Protein AF-A0A2J4QC61-F1 (afdb_monomer)

Nearest PDB structures (foldseek):
  8rka-assembly1_A  TM=8.994E-01  e=7.575E-29  Pseudomonas phage JBD30
  3ja7-assembly1_A  TM=5.295E-01  e=7.302E-01  Tequatrovirus T4
  6uzc-assembly1_H  TM=4.896E-01  e=4.442E-01  Tequatrovirus T4
  7z44-assembly1_A  TM=4.343E-01  e=3.464E-01  Escherichia phage vB_EcoP_SU10
  8ts6-assembly1_B  TM=4.396E-01  e=5.675E+00  uncultured cyanophage

Mean predicted aligned error: 7.19 Å

Radius of gyration: 28.0 Å; Cα contacts (8 Å, |Δi|>4): 320; chains: 1; bounding box: 72×36×96 Å

Structure (mmCIF, N/CA/C/O backbone):
data_AF-A0A2J4QC61-F1
#
_entry.id   AF-A0A2J4QC61-F1
#
loop_
_atom_site.group_PDB
_atom_site.id
_atom_site.type_symbol
_atom_site.label_atom_id
_atom_site.label_alt_id
_atom_site.label_comp_id
_atom_site.label_asym_id
_atom_site.label_entity_id
_atom_site.label_seq_id
_atom_site.pdbx_PDB_ins_code
_atom_site.Cartn_x
_atom_site.Cartn_y
_atom_site.Cartn_z
_atom_site.occupancy
_atom_site.B_iso_or_equiv
_atom_site.auth_seq_id
_atom_site.auth_comp_id
_atom_site.auth_asym_id
_atom_site.auth_atom_id
_atom_site.pdbx_PDB_model_num
ATOM 1 N N . MET A 1 1 ? -31.878 -1.318 24.448 1.00 55.66 1 MET A N 1
ATOM 2 C CA . MET A 1 1 ? -30.583 -1.846 23.967 1.00 55.66 1 MET A CA 1
ATOM 3 C C . MET A 1 1 ? -29.817 -0.678 23.366 1.00 55.66 1 MET A C 1
ATOM 5 O O . MET A 1 1 ? -30.402 0.025 22.549 1.00 55.66 1 MET A O 1
ATOM 9 N N . GLY A 1 2 ? -28.600 -0.393 23.836 1.00 72.69 2 GLY A N 1
ATOM 10 C CA . GLY A 1 2 ? -27.793 0.709 23.300 1.00 72.69 2 GLY A CA 1
ATOM 11 C C . GLY A 1 2 ? -27.436 0.464 21.833 1.00 72.69 2 GLY A C 1
ATOM 12 O O . GLY A 1 2 ? -27.216 -0.677 21.432 1.00 72.69 2 GLY A O 1
ATOM 13 N N . LYS A 1 3 ? -27.427 1.522 21.021 1.00 84.94 3 LYS A N 1
ATOM 14 C CA . LYS A 1 3 ? -27.010 1.455 19.618 1.00 84.94 3 LYS A CA 1
ATOM 15 C C . LYS A 1 3 ? -25.481 1.463 19.584 1.00 84.94 3 LYS A C 1
ATOM 17 O O . LYS A 1 3 ? -24.887 2.465 19.966 1.00 84.94 3 LYS A O 1
ATOM 22 N N . ILE A 1 4 ? -24.863 0.358 19.163 1.00 85.56 4 ILE A N 1
ATOM 23 C CA . ILE A 1 4 ? -23.411 0.301 18.939 1.00 85.56 4 ILE A CA 1
ATOM 24 C C . ILE A 1 4 ? -23.098 1.197 17.739 1.00 85.56 4 ILE A C 1
ATOM 26 O O . ILE A 1 4 ? -23.753 1.089 16.697 1.00 85.56 4 ILE A O 1
ATOM 30 N N . VAL A 1 5 ? -22.141 2.104 17.912 1.00 89.38 5 VAL A N 1
ATOM 31 C CA . VAL A 1 5 ? -21.700 3.047 16.884 1.00 89.38 5 VAL A CA 1
ATOM 32 C C . VAL A 1 5 ? -20.184 3.048 16.786 1.00 89.38 5 VAL A C 1
ATOM 34 O O . VAL A 1 5 ? -19.503 2.777 17.774 1.00 89.38 5 VAL A O 1
ATOM 37 N N . ASP A 1 6 ? -19.667 3.332 15.596 1.00 85.50 6 ASP A N 1
ATOM 38 C CA . ASP A 1 6 ? -18.235 3.524 15.386 1.00 85.50 6 ASP A CA 1
ATOM 39 C C . ASP A 1 6 ? -17.758 4.894 15.912 1.00 85.50 6 ASP A C 1
ATOM 41 O O . ASP A 1 6 ? -18.534 5.707 16.425 1.00 85.50 6 ASP A O 1
ATOM 45 N N . GLN A 1 7 ? -16.463 5.173 15.746 1.00 80.69 7 GLN A N 1
ATOM 46 C CA . GLN A 1 7 ? -15.830 6.436 16.148 1.00 80.69 7 GLN A CA 1
ATOM 47 C C . GLN A 1 7 ? -16.380 7.689 15.438 1.00 80.69 7 GLN A C 1
ATOM 49 O O . GLN A 1 7 ? -16.096 8.808 15.863 1.00 80.69 7 GLN A O 1
ATOM 54 N N . TRP A 1 8 ? -17.179 7.523 14.380 1.00 84.75 8 TRP A N 1
ATOM 55 C CA . TRP A 1 8 ? -17.848 8.599 13.645 1.00 84.75 8 TRP A CA 1
ATOM 56 C C . TRP A 1 8 ? -19.366 8.629 13.889 1.00 84.75 8 TRP A C 1
ATOM 58 O O . TRP A 1 8 ? -20.083 9.378 13.224 1.00 84.75 8 TRP A O 1
ATOM 68 N N . GLY A 1 9 ? -19.873 7.834 14.837 1.00 87.44 9 GLY A N 1
ATOM 69 C CA . GLY A 1 9 ? -21.291 7.775 15.191 1.00 87.44 9 GLY A CA 1
ATOM 70 C C . GLY A 1 9 ? -22.155 6.951 14.229 1.00 87.44 9 GLY A C 1
ATOM 71 O O . GLY A 1 9 ? -23.387 7.012 14.309 1.00 87.44 9 GLY A O 1
ATOM 72 N N . ARG A 1 10 ? -21.555 6.179 13.316 1.00 88.19 10 ARG A N 1
ATOM 73 C CA . ARG A 1 10 ? -22.293 5.346 12.359 1.00 88.19 10 ARG A CA 1
ATOM 74 C C . ARG A 1 10 ? -22.716 4.040 13.028 1.00 88.19 10 ARG A C 1
ATOM 76 O O . ARG A 1 10 ? -21.911 3.435 13.733 1.00 88.19 10 ARG A O 1
ATOM 83 N N . PRO A 1 11 ? -23.970 3.593 12.845 1.00 89.62 11 PRO A N 1
ATOM 84 C CA . PRO A 1 11 ? -24.445 2.351 13.443 1.00 89.62 11 PRO A CA 1
ATOM 85 C C . PRO A 1 11 ? -23.641 1.135 13.005 1.00 89.62 11 PRO A C 1
ATOM 87 O O . PRO A 1 11 ? -23.317 1.002 11.828 1.00 89.62 11 PRO A O 1
ATOM 90 N N . PHE A 1 12 ? -23.467 0.198 13.934 1.00 87.31 12 PHE A N 1
ATOM 91 C CA . PHE A 1 12 ? -23.107 -1.174 13.607 1.00 87.31 12 PHE A CA 1
ATOM 92 C C . PHE A 1 12 ? -24.154 -1.803 12.677 1.00 87.31 12 PHE A C 1
ATOM 94 O O . PHE A 1 12 ? -25.348 -1.828 13.000 1.00 87.31 12 PHE A O 1
ATOM 101 N N . ASP A 1 13 ? -23.702 -2.335 11.544 1.00 84.88 13 ASP A N 1
ATOM 102 C CA . ASP A 1 13 ? -24.536 -3.065 10.595 1.00 84.88 13 ASP A CA 1
ATOM 103 C C . ASP A 1 13 ? -24.280 -4.570 10.720 1.00 84.88 13 ASP A C 1
ATOM 105 O O . ASP A 1 13 ? -23.196 -5.055 10.418 1.00 84.88 13 ASP A O 1
ATOM 109 N N . LYS A 1 14 ? -25.307 -5.340 11.098 1.00 86.25 14 LYS A N 1
ATOM 110 C CA . LYS A 1 14 ? -25.228 -6.809 11.195 1.00 86.25 14 LYS A CA 1
ATOM 111 C C . LYS A 1 14 ? -24.908 -7.494 9.860 1.00 86.25 14 LYS A C 1
ATOM 113 O O . LYS A 1 14 ? -24.658 -8.694 9.845 1.00 86.25 14 LYS A O 1
ATOM 118 N N . ALA A 1 15 ? -24.978 -6.797 8.728 1.00 86.44 15 ALA A N 1
ATOM 119 C CA . ALA A 1 15 ? -24.567 -7.352 7.448 1.00 86.44 15 ALA A CA 1
ATOM 120 C C . ALA A 1 15 ? -23.068 -7.699 7.412 1.00 86.44 15 ALA A C 1
ATOM 122 O O . ALA A 1 15 ? -22.722 -8.678 6.748 1.00 86.44 15 ALA A O 1
ATOM 123 N N . VAL A 1 16 ? -22.218 -6.962 8.147 1.00 87.69 16 VAL A N 1
ATOM 124 C CA . VAL A 1 16 ? -20.757 -7.178 8.158 1.00 87.69 16 VAL A CA 1
ATOM 125 C C . VAL A 1 16 ? -20.365 -8.516 8.777 1.00 87.69 16 VAL A C 1
ATOM 127 O O . VAL A 1 16 ? -19.362 -9.096 8.386 1.00 87.69 16 VAL A O 1
ATOM 130 N N . THR A 1 17 ? -21.194 -9.061 9.673 1.00 87.75 17 THR A N 1
ATOM 131 C CA . THR A 1 17 ? -20.928 -10.354 10.319 1.00 87.75 17 THR A CA 1
ATOM 132 C C . THR A 1 17 ? -21.319 -11.555 9.464 1.00 87.75 17 THR A C 1
ATOM 134 O O . THR A 1 17 ? -21.068 -12.691 9.844 1.00 87.75 17 THR A O 1
ATOM 137 N N . LYS A 1 18 ? -21.996 -11.337 8.329 1.00 88.25 18 LYS A N 1
ATOM 138 C CA . LYS A 1 18 ? -22.441 -12.424 7.442 1.00 88.25 18 LYS A CA 1
ATOM 139 C C . LYS A 1 18 ? -21.510 -12.647 6.263 1.00 88.25 18 LYS A C 1
ATOM 141 O O . LYS A 1 18 ? -21.397 -13.768 5.783 1.00 88.25 18 LYS A O 1
ATOM 146 N N . SER A 1 19 ? -20.970 -11.568 5.710 1.00 88.25 19 SER A N 1
ATOM 147 C CA . SER A 1 19 ? -20.150 -11.616 4.503 1.00 88.25 19 SER A CA 1
ATOM 148 C C . SER A 1 19 ? -19.361 -10.317 4.352 1.00 88.25 19 SER A C 1
ATOM 150 O O . SER A 1 19 ? -19.970 -9.258 4.556 1.00 88.25 19 SER A O 1
ATOM 152 N N . PRO A 1 20 ? -18.113 -10.371 3.859 1.00 89.94 20 PRO A N 1
ATOM 153 C CA . PRO A 1 20 ? -17.376 -9.182 3.440 1.00 89.94 20 PRO A CA 1
ATOM 154 C C . PRO A 1 20 ? -18.174 -8.326 2.438 1.00 89.94 20 PRO A C 1
ATOM 156 O O . PRO A 1 20 ? -18.950 -8.848 1.627 1.00 89.94 20 PRO A O 1
ATOM 159 N N . GLN A 1 21 ? -17.991 -7.006 2.473 1.00 92.38 21 GLN A N 1
ATOM 160 C CA . GLN A 1 21 ? -18.639 -6.061 1.559 1.00 92.38 21 GLN A CA 1
ATOM 161 C C . GLN A 1 21 ? -18.232 -6.328 0.102 1.00 92.38 21 GLN A C 1
ATOM 163 O O . GLN A 1 21 ? -19.086 -6.325 -0.792 1.00 92.38 21 GLN A O 1
ATOM 168 N N . THR A 1 22 ? -16.947 -6.595 -0.142 1.00 89.62 22 THR A N 1
ATOM 169 C CA . THR A 1 22 ? -16.394 -6.828 -1.487 1.00 89.62 22 THR A CA 1
ATOM 170 C C . THR A 1 22 ? -16.928 -8.101 -2.141 1.00 89.62 22 THR A C 1
ATOM 172 O O . THR A 1 22 ? -17.018 -8.167 -3.367 1.00 89.62 22 THR A O 1
ATOM 175 N N . ALA A 1 23 ? -17.401 -9.078 -1.358 1.00 85.94 23 ALA A N 1
ATOM 176 C CA . ALA A 1 23 ? -18.017 -10.299 -1.883 1.00 85.94 23 ALA A CA 1
ATOM 177 C C . ALA A 1 23 ? -19.253 -10.011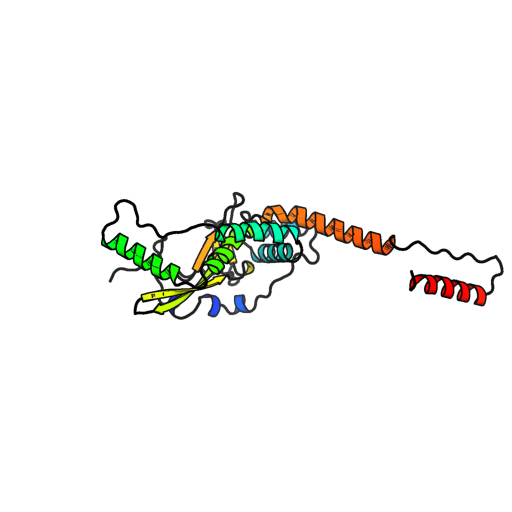 -2.759 1.00 85.94 23 ALA A C 1
ATOM 179 O O . ALA A 1 23 ? -19.599 -10.800 -3.635 1.00 85.94 23 ALA A O 1
ATOM 180 N N . ARG A 1 24 ? -19.912 -8.862 -2.554 1.00 81.88 24 ARG A N 1
ATOM 181 C CA . ARG A 1 24 ? -21.097 -8.433 -3.317 1.00 81.88 24 ARG A CA 1
ATOM 182 C C . ARG A 1 24 ? -20.755 -7.519 -4.499 1.00 81.88 24 ARG A C 1
ATOM 184 O O . ARG A 1 24 ? -21.645 -7.169 -5.269 1.00 81.88 24 ARG A O 1
ATOM 191 N N . MET A 1 25 ? -19.488 -7.133 -4.656 1.00 83.69 25 MET A N 1
ATOM 192 C CA . MET A 1 25 ? -19.026 -6.194 -5.680 1.00 83.69 25 MET A CA 1
ATOM 193 C C . MET A 1 25 ? -18.321 -6.930 -6.821 1.00 83.69 25 MET A C 1
ATOM 195 O O . MET A 1 25 ? -17.095 -6.986 -6.892 1.00 83.69 25 MET A O 1
ATOM 199 N N . ILE A 1 26 ? -19.116 -7.472 -7.750 1.00 74.06 26 ILE A N 1
ATOM 200 C CA . ILE A 1 26 ? -18.622 -8.249 -8.903 1.00 74.06 26 ILE A CA 1
ATOM 201 C C . ILE A 1 26 ? -17.560 -7.472 -9.699 1.00 74.06 26 ILE A C 1
ATOM 203 O O . ILE A 1 26 ? -16.549 -8.049 -10.088 1.00 74.06 26 ILE A O 1
ATOM 207 N N . GLN A 1 27 ? -17.755 -6.164 -9.890 1.00 76.69 27 GLN A N 1
ATOM 208 C CA . GLN A 1 27 ? -16.857 -5.324 -10.684 1.00 76.69 27 GLN A CA 1
ATOM 209 C C . GLN A 1 27 ? -15.427 -5.274 -10.121 1.00 76.69 27 GLN A C 1
ATOM 211 O O . GLN A 1 27 ? -14.465 -5.411 -10.880 1.00 76.69 27 GLN A O 1
ATOM 216 N N . LEU A 1 28 ? -15.274 -5.157 -8.797 1.00 80.06 28 LEU A N 1
ATOM 217 C CA . LEU A 1 28 ? -13.962 -5.146 -8.138 1.00 80.06 28 LEU A CA 1
ATOM 218 C C . LEU A 1 28 ? -13.242 -6.488 -8.306 1.00 80.06 28 LEU A C 1
ATOM 220 O O . LEU A 1 28 ? -12.061 -6.523 -8.655 1.00 80.06 28 LEU A O 1
ATOM 224 N N . ASN A 1 29 ? -13.985 -7.586 -8.157 1.00 70.44 29 ASN A N 1
ATOM 225 C CA . ASN A 1 29 ? -13.452 -8.944 -8.275 1.00 70.44 29 ASN A CA 1
ATOM 226 C C . ASN A 1 29 ? -13.042 -9.304 -9.713 1.00 70.44 29 ASN A C 1
ATOM 228 O O . ASN A 1 29 ? -12.193 -10.168 -9.905 1.00 70.44 29 ASN A O 1
ATOM 232 N N . SER A 1 30 ? -13.594 -8.623 -10.722 1.00 74.38 30 SER A N 1
ATOM 233 C CA . SER A 1 30 ? -13.186 -8.763 -12.128 1.00 74.38 30 SER A CA 1
ATOM 234 C C . SER A 1 30 ? -12.050 -7.824 -12.560 1.00 74.38 30 SER A C 1
ATOM 236 O O . SER A 1 30 ? -11.680 -7.823 -13.733 1.00 74.38 30 SER A O 1
ATOM 238 N N . THR A 1 31 ? -11.508 -7.004 -11.652 1.00 77.06 31 THR A N 1
ATOM 239 C CA . THR A 1 31 ? -10.478 -6.010 -11.991 1.00 77.06 31 THR A CA 1
ATOM 240 C C . THR A 1 31 ? -9.070 -6.563 -11.753 1.00 77.06 31 THR A C 1
ATOM 242 O O . THR A 1 31 ? -8.616 -6.720 -10.610 1.00 77.06 31 THR A O 1
ATOM 245 N N . TYR A 1 32 ? -8.354 -6.822 -12.845 1.00 84.81 32 TYR A N 1
ATOM 246 C CA . TYR A 1 32 ? -6.947 -7.225 -12.820 1.00 84.81 32 TYR A CA 1
ATOM 247 C C . TYR A 1 32 ? -6.027 -6.015 -12.591 1.00 84.81 32 TYR A C 1
ATOM 249 O O . TYR A 1 32 ? -6.429 -4.897 -12.914 1.00 84.81 32 TYR A O 1
ATOM 257 N N . PRO A 1 33 ? -4.831 -6.210 -12.004 1.00 86.12 33 PRO A N 1
ATOM 258 C CA . PRO A 1 33 ? -3.821 -5.160 -11.963 1.00 86.12 33 PRO A CA 1
ATOM 259 C C . PRO A 1 33 ? -3.443 -4.748 -13.386 1.00 86.12 33 PRO A C 1
ATOM 261 O O . PRO A 1 33 ? -3.167 -5.609 -14.228 1.00 86.12 33 PRO A O 1
ATOM 264 N N . ASP A 1 34 ? -3.405 -3.447 -13.643 1.00 90.12 34 ASP A N 1
ATOM 265 C CA . ASP A 1 34 ? -2.691 -2.929 -14.800 1.00 90.12 34 ASP A CA 1
ATOM 266 C C . ASP A 1 34 ? -1.186 -2.877 -14.498 1.00 90.12 34 ASP A C 1
ATOM 268 O O . ASP A 1 34 ? -0.746 -3.014 -13.360 1.00 90.12 34 ASP A O 1
ATOM 272 N N . HIS A 1 35 ? -0.371 -2.633 -15.527 1.00 92.62 35 HIS A N 1
ATOM 273 C CA . HIS A 1 35 ? 1.074 -2.429 -15.362 1.00 92.62 35 HIS A CA 1
ATOM 274 C C . HIS A 1 35 ? 1.523 -1.104 -15.989 1.00 92.62 35 HIS A C 1
ATOM 276 O O . HIS A 1 35 ? 2.150 -1.106 -17.060 1.00 92.62 35 HIS A O 1
ATOM 282 N N . PRO A 1 36 ? 1.191 0.055 -15.381 1.00 91.81 36 PRO A N 1
ATOM 283 C CA . PRO A 1 36 ? 1.484 1.372 -15.944 1.00 91.81 36 PRO A CA 1
ATOM 284 C C . PRO A 1 36 ? 2.976 1.630 -16.169 1.00 91.81 36 PRO A C 1
ATOM 286 O O . PRO A 1 36 ? 3.326 2.470 -17.003 1.00 91.81 36 PRO A O 1
ATOM 289 N N . SER A 1 37 ? 3.857 0.905 -15.468 1.00 89.94 37 SER A N 1
ATOM 290 C CA . SER A 1 37 ? 5.304 0.958 -15.699 1.00 89.94 37 SER A CA 1
ATOM 291 C C . SER A 1 37 ? 5.699 0.503 -17.114 1.00 89.94 37 SER A C 1
ATOM 293 O O . SER A 1 37 ? 6.708 0.970 -17.651 1.00 89.94 37 SER A O 1
ATOM 295 N N . ARG A 1 38 ? 4.908 -0.369 -17.766 1.00 85.81 38 ARG A N 1
ATOM 296 C CA . ARG A 1 38 ? 5.128 -0.783 -19.162 1.00 85.81 38 ARG A CA 1
ATOM 297 C C . ARG A 1 38 ? 4.813 0.393 -20.090 1.00 85.81 38 ARG A C 1
ATOM 299 O O . ARG A 1 38 ? 3.669 0.827 -20.224 1.00 85.81 38 ARG A O 1
ATOM 306 N N . GLY A 1 39 ? 5.850 0.930 -20.732 1.00 80.31 39 GLY A N 1
ATOM 307 C CA . GLY A 1 39 ? 5.726 2.127 -21.569 1.00 80.31 39 GLY A CA 1
ATOM 308 C C . GLY A 1 39 ? 5.536 3.417 -20.764 1.00 80.31 39 GLY A C 1
ATOM 309 O O . GLY A 1 39 ? 4.948 4.380 -21.265 1.00 80.31 39 GLY A O 1
ATOM 310 N N . LEU A 1 40 ? 5.995 3.452 -19.509 1.00 85.81 40 LEU A N 1
ATOM 311 C CA . LEU A 1 40 ? 6.020 4.679 -18.723 1.00 85.81 40 LEU A CA 1
ATOM 312 C C . LEU A 1 40 ? 7.007 5.673 -19.343 1.00 85.81 40 LEU A C 1
ATOM 314 O O . LEU A 1 40 ? 8.158 5.350 -19.626 1.00 85.81 40 LEU A O 1
ATOM 318 N N . THR A 1 41 ? 6.546 6.901 -19.559 1.00 84.00 41 THR A N 1
ATOM 319 C CA . THR A 1 41 ? 7.356 8.001 -20.093 1.00 84.00 41 THR A CA 1
ATOM 320 C C . THR A 1 41 ? 7.314 9.187 -19.138 1.00 84.00 41 THR A C 1
ATOM 322 O O . THR A 1 41 ? 6.363 9.329 -18.364 1.00 84.00 41 THR A O 1
ATOM 325 N N . ILE A 1 42 ? 8.286 10.100 -19.258 1.00 83.88 42 ILE A N 1
ATOM 326 C CA . ILE A 1 42 ? 8.296 11.381 -18.520 1.00 83.88 42 ILE A CA 1
ATOM 327 C C . ILE A 1 42 ? 6.991 12.163 -18.742 1.00 83.88 42 ILE A C 1
ATOM 329 O O . ILE A 1 42 ? 6.561 12.908 -17.871 1.00 83.88 42 ILE A O 1
ATOM 333 N N . ARG A 1 43 ? 6.325 11.975 -19.890 1.00 86.81 43 ARG A N 1
ATOM 334 C CA . ARG A 1 43 ? 5.056 12.642 -20.214 1.00 86.81 43 ARG A CA 1
ATOM 335 C C . ARG A 1 43 ? 3.828 11.931 -19.640 1.00 86.81 43 ARG A C 1
ATOM 337 O O . ARG A 1 43 ? 2.838 12.594 -19.356 1.00 86.81 43 ARG A O 1
ATOM 344 N N . ARG A 1 44 ? 3.872 10.604 -19.471 1.00 91.06 44 ARG A N 1
ATOM 345 C CA . ARG A 1 44 ? 2.747 9.811 -18.943 1.00 91.06 44 ARG A CA 1
ATOM 346 C C . ARG A 1 44 ? 2.663 9.868 -17.419 1.00 91.06 44 ARG A C 1
ATOM 348 O O . ARG A 1 44 ? 1.559 9.915 -16.886 1.00 91.06 44 ARG A O 1
ATOM 355 N N . LEU A 1 45 ? 3.805 9.905 -16.730 1.00 94.50 45 LEU A N 1
ATOM 356 C CA . LEU A 1 45 ? 3.850 9.924 -15.267 1.00 94.50 45 LEU A CA 1
ATOM 357 C C . LEU A 1 45 ? 3.065 11.105 -14.647 1.00 94.50 45 LEU A C 1
ATOM 359 O O . LEU A 1 45 ? 2.201 10.837 -13.814 1.00 94.50 45 LEU A O 1
ATOM 363 N N . PRO A 1 46 ? 3.259 12.377 -15.061 1.00 95.19 46 PRO A N 1
ATOM 364 C CA . PRO A 1 46 ? 2.501 13.502 -14.514 1.00 95.19 46 PRO A CA 1
ATOM 365 C C . PRO A 1 46 ? 0.986 13.323 -14.605 1.00 95.19 46 PRO A C 1
ATOM 367 O O . PRO A 1 46 ? 0.281 13.724 -13.689 1.00 95.19 46 PRO A O 1
ATOM 370 N N . ARG A 1 47 ? 0.488 12.681 -15.670 1.00 94.81 47 ARG A N 1
ATOM 371 C CA . ARG A 1 47 ? -0.943 12.415 -15.836 1.00 94.81 47 ARG A CA 1
ATOM 372 C C . ARG A 1 47 ? -1.470 11.451 -14.773 1.00 94.81 47 ARG A C 1
ATOM 374 O O . ARG A 1 47 ? -2.460 11.774 -14.133 1.00 94.81 47 ARG A O 1
ATOM 381 N N . ILE A 1 48 ? -0.789 10.323 -14.548 1.00 96.75 48 ILE A N 1
ATOM 382 C CA . ILE A 1 48 ? -1.155 9.358 -13.491 1.00 96.75 48 ILE A CA 1
ATOM 383 C C . ILE A 1 48 ? -1.162 10.060 -12.127 1.00 96.75 48 ILE A C 1
ATOM 385 O O . ILE A 1 48 ? -2.095 9.930 -11.338 1.00 96.75 48 ILE A O 1
ATOM 389 N N . LEU A 1 49 ? -0.126 10.861 -11.872 1.00 96.25 49 LEU A N 1
ATOM 390 C CA . LEU A 1 49 ? 0.014 11.597 -10.625 1.00 96.25 49 LEU A CA 1
ATOM 391 C C . LEU A 1 49 ? -1.069 12.674 -10.444 1.00 96.25 49 LEU A C 1
ATOM 393 O O . LEU A 1 49 ? -1.500 12.892 -9.313 1.00 96.25 49 LEU A O 1
ATOM 397 N N . GLN A 1 50 ? -1.504 13.333 -11.518 1.00 95.62 50 GLN A N 1
ATOM 398 C CA . GLN A 1 50 ? -2.565 14.342 -11.506 1.00 95.62 50 GLN A CA 1
ATOM 399 C C . GLN A 1 50 ? -3.960 13.715 -11.358 1.00 95.62 50 GLN A C 1
ATOM 401 O O . GLN A 1 50 ? -4.814 14.275 -10.675 1.00 95.62 50 GLN A O 1
ATOM 406 N N . GLU A 1 51 ? -4.203 12.550 -11.960 1.00 95.50 51 GLU A N 1
ATOM 407 C CA . GLU A 1 51 ? -5.446 11.787 -11.772 1.00 95.50 51 GLU A CA 1
ATOM 408 C C . GLU A 1 51 ? -5.601 11.367 -10.298 1.00 95.50 51 GLU A C 1
ATOM 410 O O . GLU A 1 51 ? -6.663 11.563 -9.704 1.00 95.50 51 GLU A O 1
ATOM 415 N N . ALA A 1 52 ? -4.513 10.929 -9.656 1.00 96.50 52 ALA A N 1
ATOM 416 C CA . ALA A 1 52 ? -4.508 10.617 -8.227 1.00 96.50 52 ALA A CA 1
ATOM 417 C C . ALA A 1 52 ? -4.733 11.844 -7.324 1.00 96.50 52 ALA A C 1
ATOM 419 O O . ALA A 1 52 ? -5.355 11.725 -6.270 1.00 96.50 52 ALA A O 1
ATOM 420 N N . GLU A 1 53 ? -4.287 13.036 -7.733 1.00 94.62 53 GLU A N 1
ATOM 421 C CA . GLU A 1 53 ? -4.589 14.295 -7.027 1.00 94.62 53 GLU A CA 1
ATOM 422 C C . GLU A 1 53 ? -6.070 14.664 -7.074 1.00 94.62 53 GLU A C 1
ATOM 424 O O . GLU A 1 53 ? -6.548 15.380 -6.198 1.00 94.62 53 GLU A O 1
ATOM 429 N N . GLN A 1 54 ? -6.797 14.166 -8.073 1.00 93.88 54 GLN A N 1
ATOM 430 C CA . GLN A 1 54 ? -8.248 14.309 -8.180 1.00 93.88 54 GLN A CA 1
ATOM 431 C C . GLN A 1 54 ? -8.997 13.180 -7.461 1.00 93.88 54 GLN A C 1
ATOM 433 O O . GLN A 1 54 ? -10.225 13.196 -7.427 1.00 93.88 54 GLN A O 1
ATOM 438 N N . GLY A 1 55 ? -8.271 12.224 -6.870 1.00 94.12 55 GLY A N 1
ATOM 439 C CA . GLY A 1 55 ? -8.842 11.114 -6.119 1.00 94.12 55 GLY A CA 1
ATOM 440 C C . GLY A 1 55 ? -8.965 9.794 -6.883 1.00 94.12 55 GLY A C 1
ATOM 441 O O . GLY A 1 55 ? -9.361 8.796 -6.284 1.00 94.12 55 GLY A O 1
ATOM 442 N N . TYR A 1 56 ? -8.577 9.743 -8.162 1.00 95.62 56 TYR A N 1
ATOM 443 C CA . TYR A 1 56 ? -8.558 8.508 -8.952 1.00 95.62 56 TYR A CA 1
ATOM 444 C C . TYR A 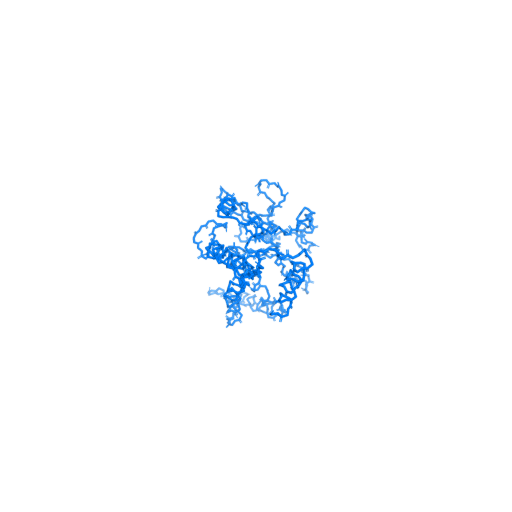1 56 ? -7.248 7.748 -8.723 1.00 95.62 56 TYR A C 1
ATOM 446 O O . TYR A 1 56 ? -6.227 8.025 -9.351 1.00 95.62 56 TYR A O 1
ATOM 454 N N . LEU A 1 57 ? -7.261 6.801 -7.783 1.00 96.62 57 LEU A N 1
ATOM 455 C CA . LEU A 1 57 ? -6.029 6.200 -7.263 1.00 96.62 57 LEU A CA 1
ATOM 456 C C . LEU A 1 57 ? -5.553 4.965 -8.038 1.00 96.62 57 LEU A C 1
ATOM 458 O O . LEU A 1 57 ? -4.379 4.625 -7.934 1.00 96.62 57 LEU A O 1
ATOM 462 N N . SER A 1 58 ? -6.412 4.310 -8.827 1.00 96.00 58 SER A N 1
ATOM 463 C CA . SER A 1 58 ? -6.139 2.976 -9.384 1.00 96.00 58 SER A CA 1
ATOM 464 C C . SER A 1 58 ? -4.845 2.886 -10.201 1.00 96.00 58 SER A C 1
ATOM 466 O O . SER A 1 58 ? -3.980 2.076 -9.882 1.00 96.00 58 SER A O 1
ATOM 468 N N . ALA A 1 59 ? -4.648 3.771 -11.184 1.00 95.94 59 ALA A N 1
ATOM 469 C CA . ALA A 1 59 ? -3.435 3.762 -12.008 1.00 95.94 59 ALA A CA 1
ATOM 470 C C . ALA A 1 59 ? -2.168 4.121 -11.213 1.00 95.94 59 ALA A C 1
ATOM 472 O O . ALA A 1 59 ? -1.072 3.676 -11.551 1.00 95.94 59 ALA A O 1
ATOM 473 N N . GLN A 1 60 ? -2.295 4.942 -10.167 1.00 97.31 60 GLN A N 1
ATOM 474 C CA . GLN A 1 60 ? -1.170 5.253 -9.291 1.00 97.31 60 GLN A CA 1
ATOM 475 C C . GLN A 1 60 ? -0.820 4.058 -8.403 1.00 97.31 60 GLN A C 1
ATOM 477 O O . GLN A 1 60 ? 0.359 3.755 -8.255 1.00 97.31 60 GLN A O 1
ATOM 482 N N . ALA A 1 61 ? -1.823 3.387 -7.836 1.00 97.69 61 ALA A N 1
ATOM 483 C CA . ALA A 1 61 ? -1.634 2.194 -7.022 1.00 97.69 61 ALA A CA 1
ATOM 484 C C . ALA A 1 61 ? -0.918 1.093 -7.816 1.00 97.69 61 ALA A C 1
ATOM 486 O O . ALA A 1 61 ? 0.118 0.605 -7.379 1.00 97.69 61 ALA A O 1
ATOM 487 N N . ASP A 1 62 ? -1.383 0.794 -9.029 1.00 97.56 62 ASP A N 1
ATOM 488 C CA . ASP A 1 62 ? -0.747 -0.222 -9.875 1.00 97.56 62 ASP A CA 1
ATOM 489 C C . ASP A 1 62 ? 0.683 0.174 -10.283 1.00 97.56 62 ASP A C 1
ATOM 491 O O . ASP A 1 62 ? 1.587 -0.659 -10.315 1.00 97.56 62 ASP A O 1
ATOM 495 N N . LEU A 1 63 ? 0.936 1.466 -10.535 1.00 97.56 63 LEU A N 1
ATOM 496 C CA . LEU A 1 63 ? 2.295 1.958 -10.776 1.00 97.56 63 LEU A CA 1
ATOM 497 C C . LEU A 1 63 ? 3.200 1.777 -9.548 1.00 97.56 63 LEU A C 1
ATOM 499 O O . LEU A 1 63 ? 4.381 1.470 -9.692 1.00 97.56 63 LEU A O 1
ATOM 503 N N . PHE A 1 64 ? 2.677 2.006 -8.349 1.00 97.88 64 PHE A N 1
ATOM 504 C CA . PHE A 1 64 ? 3.428 1.836 -7.113 1.00 97.88 64 PHE A CA 1
ATOM 505 C C . PHE A 1 64 ? 3.743 0.363 -6.838 1.00 97.88 64 PHE A C 1
ATOM 507 O O . PHE A 1 64 ? 4.869 0.058 -6.448 1.00 97.88 64 PHE A O 1
ATOM 514 N N . ASP A 1 65 ? 2.812 -0.548 -7.118 1.00 97.31 65 ASP A N 1
ATOM 515 C CA . ASP A 1 65 ? 3.059 -1.989 -7.014 1.00 97.31 65 ASP A CA 1
ATOM 516 C C . ASP A 1 65 ? 4.125 -2.438 -8.036 1.00 97.31 65 ASP A C 1
ATOM 518 O O . ASP A 1 65 ? 5.110 -3.081 -7.664 1.00 97.31 65 ASP A O 1
ATOM 522 N N . ASP A 1 66 ? 4.032 -1.971 -9.289 1.00 96.81 66 ASP A N 1
ATOM 523 C CA . ASP A 1 66 ? 5.060 -2.179 -10.322 1.00 96.81 66 ASP A CA 1
ATOM 524 C C . ASP A 1 66 ? 6.458 -1.686 -9.885 1.00 96.81 66 ASP A C 1
ATOM 526 O O . ASP A 1 66 ? 7.485 -2.257 -10.270 1.00 96.81 66 ASP A O 1
ATOM 530 N N . MET A 1 67 ? 6.525 -0.581 -9.132 1.00 97.12 67 MET A N 1
ATOM 531 C CA . MET A 1 67 ? 7.788 -0.030 -8.634 1.00 97.12 67 MET A CA 1
ATOM 532 C C . MET A 1 67 ? 8.441 -0.951 -7.609 1.00 97.12 67 MET A C 1
ATOM 534 O O . MET A 1 67 ? 9.651 -1.168 -7.676 1.00 97.12 67 MET A O 1
ATOM 538 N N . VAL A 1 68 ? 7.652 -1.484 -6.676 1.00 96.69 68 VAL A N 1
ATOM 539 C CA . VAL A 1 68 ? 8.134 -2.403 -5.639 1.00 96.69 68 VAL A CA 1
ATOM 540 C C . VAL A 1 68 ? 8.604 -3.714 -6.259 1.00 96.69 68 VAL A C 1
ATOM 542 O O . VAL A 1 68 ? 9.653 -4.222 -5.873 1.00 96.69 68 VAL A O 1
ATOM 545 N N . GLU A 1 69 ? 7.878 -4.227 -7.253 1.00 95.06 69 GLU A N 1
ATOM 546 C CA . GLU A 1 69 ? 8.236 -5.466 -7.947 1.00 95.06 69 GLU A CA 1
ATOM 547 C C . GLU A 1 69 ? 9.547 -5.332 -8.742 1.00 95.06 69 GLU A C 1
ATOM 549 O O . GLU A 1 69 ? 10.348 -6.264 -8.800 1.00 95.06 69 GLU A O 1
ATOM 554 N N . LYS A 1 70 ? 9.792 -4.166 -9.353 1.00 93.94 70 LYS A N 1
ATOM 555 C CA . LYS A 1 70 ? 10.906 -3.974 -10.300 1.00 93.94 70 LYS A CA 1
ATOM 556 C C . LYS A 1 70 ? 12.142 -3.309 -9.710 1.00 93.94 70 LYS A C 1
ATOM 558 O O . LYS A 1 70 ? 13.207 -3.378 -10.322 1.00 93.94 70 LYS A O 1
ATOM 563 N N . ASP A 1 71 ? 12.035 -2.652 -8.557 1.00 95.88 71 ASP A N 1
ATOM 564 C CA . ASP A 1 71 ? 13.169 -1.995 -7.911 1.00 95.88 71 ASP A CA 1
ATOM 565 C C . ASP A 1 71 ? 13.506 -2.630 -6.561 1.00 95.88 71 ASP A C 1
ATOM 567 O O . ASP A 1 71 ? 12.935 -2.301 -5.520 1.00 95.88 71 ASP A O 1
ATOM 571 N N . GLY A 1 72 ? 14.532 -3.487 -6.572 1.00 96.19 72 GLY A N 1
ATOM 572 C CA . GLY A 1 72 ? 15.023 -4.160 -5.370 1.00 96.19 72 GLY A CA 1
ATOM 573 C C . GLY A 1 72 ? 15.482 -3.216 -4.251 1.00 96.19 72 GLY A C 1
ATOM 574 O O . GLY A 1 72 ? 15.454 -3.604 -3.084 1.00 96.19 72 GLY A O 1
ATOM 575 N N . HIS A 1 73 ? 15.867 -1.969 -4.560 1.00 96.69 73 HIS A N 1
ATOM 576 C CA . HIS A 1 73 ? 16.209 -0.995 -3.523 1.00 96.69 73 HIS A CA 1
ATOM 577 C C . HIS A 1 73 ? 14.953 -0.462 -2.827 1.00 96.69 73 HIS A C 1
ATOM 579 O O . HIS A 1 73 ? 14.915 -0.424 -1.598 1.00 96.69 73 HIS A O 1
ATOM 585 N N . ILE A 1 74 ? 13.907 -0.127 -3.594 1.00 97.69 74 ILE A N 1
ATOM 586 C CA . ILE A 1 74 ? 12.605 0.262 -3.031 1.00 97.69 74 ILE A CA 1
ATOM 587 C C . ILE A 1 74 ? 12.057 -0.878 -2.168 1.00 97.69 74 ILE A C 1
ATOM 589 O O . ILE A 1 74 ? 11.705 -0.642 -1.013 1.00 97.69 74 ILE A O 1
ATOM 593 N N . PHE A 1 75 ? 12.056 -2.111 -2.686 1.00 97.62 75 PHE A N 1
ATOM 594 C CA . PHE A 1 75 ? 11.609 -3.287 -1.938 1.00 97.62 75 PHE A CA 1
ATOM 595 C C . PHE A 1 75 ? 12.362 -3.449 -0.609 1.00 97.62 75 PHE A C 1
ATOM 597 O O . PHE A 1 75 ? 11.737 -3.532 0.448 1.00 97.62 75 PHE A O 1
ATOM 604 N N . SER A 1 76 ? 13.700 -3.426 -0.641 1.00 97.88 76 SER A N 1
ATOM 605 C CA . SER A 1 76 ? 14.542 -3.577 0.553 1.00 97.88 76 SER A CA 1
ATOM 606 C C . SER A 1 76 ? 14.247 -2.516 1.617 1.00 97.88 76 SER A C 1
ATOM 608 O O . SER A 1 76 ? 14.071 -2.844 2.790 1.00 97.88 76 SER A O 1
ATOM 610 N N . GLU A 1 77 ? 14.192 -1.236 1.239 1.00 97.50 77 GLU A N 1
ATOM 611 C CA . GLU A 1 77 ? 13.987 -0.154 2.210 1.00 97.50 77 GLU A CA 1
ATOM 612 C C . GLU A 1 77 ? 12.568 -0.141 2.788 1.00 97.50 77 GLU A C 1
ATOM 614 O O . GLU A 1 77 ? 12.387 0.139 3.976 1.00 97.50 77 GLU A O 1
ATOM 619 N N . MET A 1 78 ? 11.559 -0.494 1.990 1.00 97.06 78 MET A N 1
ATOM 620 C CA . MET A 1 78 ? 10.188 -0.633 2.481 1.00 97.06 78 MET A CA 1
ATOM 621 C C . MET A 1 78 ? 10.036 -1.844 3.402 1.00 97.06 78 MET A C 1
ATOM 623 O O . MET A 1 78 ? 9.441 -1.714 4.470 1.00 97.06 78 MET A O 1
ATOM 627 N N . ALA A 1 79 ? 10.638 -2.986 3.059 1.00 96.81 79 ALA A N 1
ATOM 628 C CA . ALA A 1 79 ? 10.631 -4.176 3.906 1.00 96.81 79 ALA A CA 1
ATOM 629 C C . ALA A 1 79 ? 11.267 -3.901 5.279 1.00 96.81 79 ALA A C 1
ATOM 631 O O . ALA A 1 79 ? 10.674 -4.231 6.302 1.00 96.81 79 ALA A O 1
ATOM 632 N N . LYS A 1 80 ? 12.418 -3.211 5.329 1.00 97.31 80 LYS A N 1
ATOM 633 C CA . LYS A 1 80 ? 13.052 -2.801 6.598 1.00 97.31 80 LYS A CA 1
ATOM 634 C C . LYS A 1 80 ? 12.118 -1.954 7.463 1.00 97.31 80 LYS A C 1
ATOM 636 O O . LYS A 1 80 ? 12.011 -2.197 8.660 1.00 97.31 80 LYS A O 1
ATOM 641 N N . ARG A 1 81 ? 11.437 -0.971 6.862 1.00 96.06 81 ARG A N 1
ATOM 642 C CA . ARG A 1 81 ? 10.492 -0.090 7.571 1.00 96.06 81 ARG A CA 1
ATOM 643 C C . ARG A 1 81 ? 9.315 -0.864 8.151 1.00 96.06 81 ARG A C 1
ATOM 645 O O . ARG A 1 81 ? 8.962 -0.630 9.300 1.00 96.06 81 ARG A O 1
ATOM 652 N N . LYS A 1 82 ? 8.728 -1.770 7.366 1.00 96.00 82 LYS A N 1
ATOM 653 C CA . LYS A 1 82 ? 7.603 -2.603 7.805 1.00 96.00 82 LYS A CA 1
ATOM 654 C C . LYS A 1 82 ? 8.026 -3.551 8.928 1.00 96.00 82 LYS A C 1
ATOM 656 O O . LYS A 1 82 ? 7.400 -3.563 9.980 1.00 96.00 82 LYS A O 1
ATOM 661 N N . ASN A 1 83 ? 9.135 -4.265 8.743 1.00 96.44 83 ASN A N 1
ATOM 662 C CA . ASN A 1 83 ? 9.613 -5.263 9.702 1.00 96.44 83 ASN A CA 1
ATOM 663 C C . ASN A 1 83 ? 10.077 -4.646 11.026 1.00 96.44 83 ASN A C 1
ATOM 665 O O . ASN A 1 83 ? 10.002 -5.303 12.057 1.00 96.44 83 ASN A O 1
ATOM 669 N N . ALA A 1 84 ? 10.513 -3.382 11.030 1.00 96.94 84 ALA A N 1
ATOM 670 C CA . ALA A 1 84 ? 10.848 -2.681 12.268 1.00 96.94 84 ALA A CA 1
ATOM 671 C C . ALA A 1 84 ? 9.654 -2.566 13.235 1.00 96.94 84 ALA A C 1
ATOM 673 O O . ALA A 1 84 ? 9.870 -2.458 14.438 1.00 96.94 84 ALA A O 1
ATOM 674 N N . LEU A 1 85 ? 8.414 -2.611 12.730 1.00 95.12 85 LEU A N 1
ATOM 675 C CA . LEU A 1 85 ? 7.207 -2.564 13.559 1.00 95.12 85 LEU A CA 1
ATOM 676 C C . LEU A 1 85 ? 7.008 -3.840 14.381 1.00 95.12 85 LEU A C 1
ATOM 678 O O . LEU A 1 85 ? 6.453 -3.763 15.468 1.00 95.12 85 LEU A O 1
ATOM 682 N N . LEU A 1 86 ? 7.491 -4.986 13.891 1.00 94.31 86 LEU A N 1
ATOM 683 C CA . LEU A 1 86 ? 7.381 -6.269 14.593 1.00 94.31 86 LEU A CA 1
ATOM 684 C C . LEU A 1 86 ? 8.311 -6.363 15.807 1.00 94.31 86 LEU A C 1
ATOM 686 O O . LEU A 1 86 ? 8.114 -7.196 16.679 1.00 94.31 86 LEU A O 1
ATOM 690 N N . GLY A 1 87 ? 9.340 -5.515 15.869 1.00 93.56 87 GLY A N 1
ATOM 691 C CA . GLY A 1 87 ? 10.254 -5.458 17.009 1.00 93.56 87 GLY A CA 1
ATOM 692 C C . GLY A 1 87 ? 9.762 -4.582 18.162 1.00 93.56 87 GLY A C 1
ATOM 693 O O . GLY A 1 87 ? 10.539 -4.331 19.080 1.00 93.56 87 GLY A O 1
ATOM 694 N N . LEU A 1 88 ? 8.541 -4.042 18.085 1.00 94.44 88 LEU A N 1
ATOM 695 C CA . LEU A 1 88 ? 7.979 -3.162 19.106 1.00 94.44 88 LEU A CA 1
ATOM 696 C C . LEU A 1 88 ? 7.103 -3.957 20.073 1.00 94.44 88 LEU A C 1
ATOM 698 O O . LEU A 1 88 ? 6.174 -4.643 19.653 1.00 94.44 88 LEU A O 1
ATOM 702 N N . ASP A 1 89 ? 7.350 -3.779 21.368 1.00 93.88 89 ASP A N 1
ATOM 703 C CA . ASP A 1 89 ? 6.424 -4.233 22.401 1.00 93.88 89 ASP A CA 1
ATOM 704 C C . ASP A 1 89 ? 5.131 -3.405 22.334 1.00 93.88 89 ASP A C 1
ATOM 706 O O . ASP A 1 89 ? 5.162 -2.181 22.155 1.00 93.88 89 ASP A O 1
ATOM 710 N N . TRP A 1 90 ? 3.986 -4.062 22.508 1.00 94.06 90 TRP A N 1
ATOM 711 C CA . TRP A 1 90 ? 2.676 -3.418 22.545 1.00 94.06 90 TRP A CA 1
ATOM 712 C C . TRP A 1 90 ? 1.845 -3.955 23.715 1.00 94.06 90 TRP A C 1
ATOM 714 O O . TRP A 1 90 ? 2.043 -5.076 24.176 1.00 94.06 90 TRP A O 1
ATOM 724 N N . SER A 1 91 ? 0.924 -3.130 24.214 1.00 94.88 91 SER A N 1
ATOM 725 C CA . SER A 1 91 ? -0.048 -3.506 25.243 1.00 94.88 91 SER A CA 1
ATOM 726 C C . SER A 1 91 ? -1.342 -2.707 25.080 1.00 94.88 91 SER A C 1
ATOM 728 O O . SER A 1 91 ? -1.350 -1.591 24.545 1.00 94.88 91 SER A O 1
ATOM 730 N N . ILE A 1 92 ? -2.452 -3.276 25.544 1.00 95.12 92 ILE A N 1
ATOM 731 C CA . ILE A 1 92 ? -3.762 -2.631 25.600 1.00 95.12 92 ILE A CA 1
ATOM 732 C C . ILE A 1 92 ? -3.945 -2.036 26.991 1.00 95.12 92 ILE A C 1
ATOM 734 O O . ILE A 1 92 ? -4.291 -2.708 27.962 1.00 95.12 92 ILE A O 1
ATOM 738 N N . GLU A 1 93 ? -3.716 -0.730 27.077 1.00 94.81 93 GLU A N 1
ATOM 739 C CA . GLU A 1 93 ? -3.791 -0.004 28.338 1.00 94.81 93 GLU A CA 1
ATOM 740 C C . GLU A 1 93 ? -5.190 0.586 28.571 1.00 94.81 93 GLU A C 1
ATOM 742 O O . GLU A 1 93 ? -5.748 1.261 27.694 1.00 94.81 93 GLU A O 1
ATOM 747 N N . PRO A 1 94 ? -5.769 0.421 29.773 1.00 94.75 94 PRO A N 1
ATOM 748 C CA . PRO A 1 94 ? -6.986 1.126 30.130 1.00 94.75 94 PRO A CA 1
ATOM 749 C C . PRO A 1 94 ? -6.720 2.634 30.228 1.00 94.75 94 PRO A C 1
ATOM 751 O O . PRO A 1 94 ? -5.618 3.099 30.531 1.00 94.75 94 PRO A O 1
ATOM 754 N N . ARG A 1 95 ? -7.767 3.443 30.044 1.00 92.69 95 ARG A N 1
ATOM 755 C CA . ARG A 1 95 ? -7.661 4.899 30.216 1.00 92.69 95 ARG A CA 1
ATOM 756 C C . ARG A 1 95 ? -7.203 5.278 31.632 1.00 92.69 95 ARG A C 1
ATOM 758 O O . ARG A 1 95 ? -7.453 4.577 32.615 1.00 92.69 95 ARG A O 1
ATOM 765 N N . ARG A 1 96 ? -6.616 6.470 31.773 1.00 94.06 96 ARG A N 1
ATOM 766 C CA . ARG A 1 96 ? -6.253 7.014 33.091 1.00 94.06 96 ARG A CA 1
ATOM 767 C C . ARG A 1 96 ? -7.486 7.106 34.002 1.00 94.06 96 ARG A C 1
ATOM 769 O O . ARG A 1 96 ? -8.518 7.625 33.585 1.00 94.06 96 ARG A O 1
ATOM 776 N N . ASN A 1 97 ? -7.339 6.673 35.258 1.00 93.62 97 ASN A N 1
ATOM 777 C CA . ASN A 1 97 ? -8.412 6.592 36.263 1.00 93.62 97 ASN A CA 1
ATOM 778 C C . ASN A 1 97 ? -9.572 5.657 35.867 1.00 93.62 97 ASN A C 1
ATOM 780 O O . ASN A 1 97 ? -10.724 5.928 36.204 1.00 93.62 97 ASN A O 1
ATOM 784 N N . ALA A 1 98 ? -9.266 4.570 35.155 1.00 93.69 98 ALA A N 1
ATOM 785 C CA . ALA A 1 98 ? -10.244 3.558 34.782 1.00 93.69 98 ALA A CA 1
ATOM 786 C C . ALA A 1 98 ? -10.935 2.918 35.994 1.00 93.69 98 ALA A C 1
ATOM 788 O O . ALA A 1 98 ? -10.304 2.643 37.025 1.00 93.69 98 ALA A O 1
ATOM 789 N N . THR A 1 99 ? -12.230 2.643 35.839 1.00 96.50 99 THR A N 1
ATOM 790 C CA . THR A 1 99 ? -12.996 1.834 36.794 1.00 96.50 99 THR A CA 1
ATOM 791 C C . THR A 1 99 ? -12.487 0.389 36.803 1.00 96.50 99 THR A C 1
ATOM 793 O O . THR A 1 99 ? -11.736 -0.029 35.921 1.00 96.50 99 THR A O 1
ATOM 796 N N . ALA A 1 100 ? -12.886 -0.404 37.802 1.00 95.69 100 ALA A N 1
ATOM 797 C CA . ALA A 1 100 ? -12.545 -1.828 37.831 1.00 95.69 100 ALA A CA 1
ATOM 798 C C . ALA A 1 100 ? -13.065 -2.568 36.582 1.00 95.69 100 ALA A C 1
ATOM 800 O O . ALA A 1 100 ? -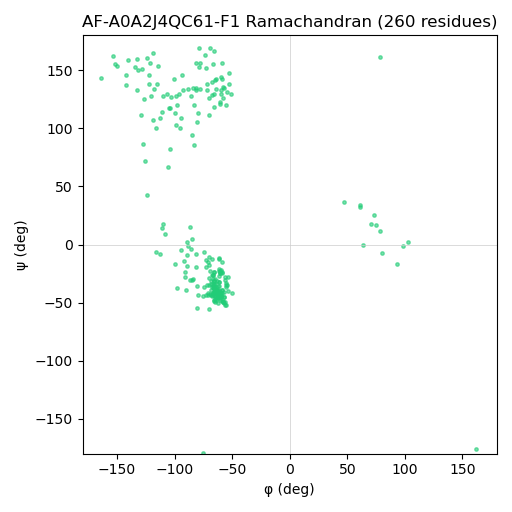12.348 -3.380 36.007 1.00 95.69 100 ALA A O 1
ATOM 801 N N . GLU A 1 101 ? -14.270 -2.226 36.120 1.00 94.94 101 GLU A N 1
ATOM 802 C CA . GLU A 1 101 ? -14.871 -2.785 34.904 1.00 94.94 101 GLU A CA 1
ATOM 803 C C . GLU A 1 101 ? -14.047 -2.461 33.651 1.00 94.94 101 GLU A C 1
ATOM 805 O O . GLU A 1 101 ? -13.781 -3.345 32.844 1.00 94.94 101 GLU A O 1
ATOM 810 N N . GLU A 1 102 ? -13.581 -1.218 33.509 1.00 94.44 102 GLU A N 1
ATOM 811 C CA . GLU A 1 102 ? -12.761 -0.793 32.367 1.00 94.44 102 GLU A CA 1
ATOM 812 C C . GLU A 1 102 ? -11.386 -1.474 32.347 1.00 94.44 102 GLU A C 1
ATOM 814 O O . GLU A 1 102 ? -10.869 -1.779 31.275 1.00 94.44 102 GLU A O 1
ATOM 819 N N . LYS A 1 103 ? -10.802 -1.751 33.520 1.00 96.12 103 LYS A N 1
ATOM 820 C CA . LYS A 1 103 ? -9.550 -2.517 33.624 1.00 96.12 103 LYS A CA 1
ATOM 821 C C . LYS A 1 103 ? -9.742 -3.979 33.231 1.00 96.12 103 LYS A C 1
ATOM 823 O O . LYS A 1 103 ? -8.920 -4.511 32.496 1.00 96.12 103 LYS A O 1
ATOM 828 N N . ASN A 1 104 ? -10.830 -4.601 33.685 1.00 95.12 104 ASN A N 1
ATOM 829 C CA . ASN A 1 104 ? -11.159 -5.976 33.309 1.00 95.12 104 ASN A CA 1
ATOM 830 C C . ASN A 1 104 ? -11.427 -6.088 31.804 1.00 95.12 104 ASN A C 1
ATOM 832 O O . ASN A 1 104 ? -10.987 -7.043 31.176 1.00 95.12 104 ASN A O 1
ATOM 836 N N . LEU A 1 105 ? -12.098 -5.092 31.216 1.00 93.44 105 LEU A N 1
ATOM 837 C CA . LEU A 1 105 ? -12.317 -5.035 29.774 1.00 93.44 105 LEU A CA 1
ATOM 838 C C . LEU A 1 105 ? -10.993 -4.926 29.007 1.00 93.44 105 LEU A C 1
ATOM 840 O O . LEU A 1 105 ? -10.810 -5.654 28.042 1.00 93.44 105 LEU A O 1
ATOM 844 N N . ALA A 1 106 ? -10.066 -4.064 29.436 1.00 95.31 106 ALA A N 1
ATOM 845 C CA . ALA A 1 106 ? -8.755 -3.950 28.793 1.00 95.31 106 ALA A CA 1
ATOM 846 C C . ALA A 1 106 ? -7.966 -5.270 28.846 1.00 95.31 106 ALA A C 1
ATOM 848 O O . ALA A 1 106 ? -7.424 -5.682 27.828 1.00 95.31 106 ALA A O 1
ATOM 849 N N . ALA A 1 107 ? -7.973 -5.961 29.992 1.00 95.19 107 ALA A N 1
ATOM 850 C CA . ALA A 1 107 ? -7.340 -7.274 30.131 1.00 95.19 107 ALA A CA 1
ATOM 851 C C . ALA A 1 107 ? -7.980 -8.332 29.215 1.00 95.19 107 ALA A C 1
ATOM 853 O O . ALA A 1 107 ? -7.269 -9.077 28.556 1.00 95.19 107 ALA A O 1
ATOM 854 N N . MET A 1 108 ? -9.311 -8.349 29.106 1.00 93.00 108 MET A N 1
ATOM 855 C CA . MET A 1 108 ? -10.017 -9.266 28.205 1.00 93.00 108 MET A CA 1
ATOM 856 C C . MET A 1 108 ? -9.698 -8.985 26.728 1.00 93.00 108 MET A C 1
ATOM 858 O O . MET A 1 108 ? -9.496 -9.912 25.953 1.00 93.00 108 MET A O 1
ATOM 862 N N . VAL A 1 109 ? -9.616 -7.711 26.324 1.00 92.25 109 VAL A N 1
ATOM 863 C CA . VAL A 1 109 ? -9.218 -7.357 24.951 1.00 92.25 109 VAL A CA 1
ATOM 864 C C . VAL A 1 109 ? -7.750 -7.714 24.705 1.00 92.25 109 VAL A C 1
ATOM 866 O O . VAL A 1 109 ? -7.428 -8.165 23.612 1.00 92.25 109 VAL A O 1
ATOM 869 N N . GLN A 1 110 ? -6.870 -7.556 25.700 1.00 94.62 110 GLN A N 1
ATOM 870 C CA . GLN A 1 110 ? -5.482 -8.018 25.607 1.00 94.62 110 GLN A CA 1
ATOM 871 C C . GLN A 1 110 ? -5.430 -9.524 25.330 1.00 94.62 110 GLN A C 1
ATOM 873 O O . GLN A 1 110 ? -4.784 -9.920 24.369 1.00 94.62 110 GLN A O 1
ATOM 878 N N . GLU A 1 111 ? -6.173 -10.338 26.087 1.00 92.19 111 GLU A N 1
ATOM 879 C CA . GLU A 1 111 ? -6.253 -11.791 25.869 1.00 92.19 111 GLU A CA 1
ATOM 880 C C . GLU A 1 111 ? -6.729 -12.143 24.452 1.00 92.19 111 GLU A C 1
ATOM 882 O O . GLU A 1 111 ? -6.164 -13.038 23.827 1.00 92.19 111 GLU A O 1
ATOM 887 N N . TRP A 1 112 ? -7.715 -11.416 23.912 1.00 90.44 112 TRP A N 1
ATOM 888 C CA . TRP A 1 112 ? -8.167 -11.620 22.531 1.00 90.44 112 TRP A CA 1
ATOM 889 C C . TRP A 1 112 ? -7.092 -11.298 21.497 1.00 90.44 112 TRP A C 1
ATOM 891 O O . TRP A 1 112 ? -6.970 -12.013 20.511 1.00 90.44 112 TRP A O 1
ATOM 901 N N . PHE A 1 113 ? -6.320 -10.225 21.685 1.00 90.38 113 PHE A N 1
ATOM 902 C CA . PHE A 1 113 ? -5.229 -9.907 20.762 1.00 90.38 113 PHE A CA 1
ATOM 903 C C . PHE A 1 113 ? -4.053 -10.879 20.910 1.00 90.38 113 PHE A C 1
ATOM 905 O O . PHE A 1 113 ? -3.432 -11.220 19.908 1.00 90.38 113 PHE A O 1
ATOM 912 N N . ASP A 1 114 ? -3.776 -11.356 22.125 1.00 90.06 114 ASP A N 1
ATOM 913 C CA . ASP A 1 114 ? -2.738 -12.356 22.389 1.00 90.06 114 ASP A CA 1
ATOM 914 C C . ASP A 1 114 ? -3.075 -13.717 21.759 1.00 90.06 114 ASP A C 1
ATOM 916 O O . ASP A 1 114 ? -2.167 -14.483 21.436 1.00 90.06 114 ASP A O 1
ATOM 920 N N . SER A 1 115 ? -4.362 -14.023 21.557 1.00 88.06 115 SER A N 1
ATOM 921 C CA . SER A 1 115 ? -4.808 -15.239 20.870 1.00 88.06 115 SER A CA 1
ATOM 922 C C . SER A 1 115 ? -4.872 -15.114 19.342 1.00 88.06 115 SER A C 1
ATOM 924 O O . SER A 1 115 ? -5.192 -16.098 18.677 1.00 88.06 115 SER A O 1
ATOM 926 N N . LEU A 1 116 ? -4.607 -13.935 18.761 1.00 85.81 116 LEU A N 1
ATOM 927 C CA . LEU A 1 116 ? -4.594 -13.750 17.306 1.00 85.81 116 LEU A CA 1
ATOM 928 C C . LEU A 1 116 ? -3.271 -14.232 16.700 1.00 85.81 116 LEU A C 1
ATOM 930 O O . LEU A 1 116 ? -2.263 -13.526 16.731 1.00 85.81 116 LEU A O 1
ATOM 934 N N . ASP A 1 117 ? -3.307 -15.385 16.031 1.00 84.88 117 ASP A N 1
ATOM 935 C CA . ASP A 1 117 ? -2.141 -15.959 15.340 1.00 84.88 117 ASP A CA 1
ATOM 936 C C . ASP A 1 117 ? -1.579 -15.063 14.212 1.00 84.88 117 ASP A C 1
ATOM 938 O O . ASP A 1 117 ? -0.419 -15.194 13.829 1.00 84.88 117 ASP A O 1
ATOM 942 N N . ASN A 1 118 ? -2.386 -14.156 13.651 1.00 88.69 118 ASN A N 1
ATOM 943 C CA . ASN A 1 118 ? -2.052 -13.351 12.469 1.00 88.69 118 ASN A CA 1
ATOM 944 C C . ASN A 1 118 ? -1.850 -11.852 12.755 1.00 88.69 118 ASN A C 1
ATOM 946 O O . ASN A 1 118 ? -1.824 -11.052 11.817 1.00 88.69 118 ASN A O 1
ATOM 950 N N . LEU A 1 119 ? -1.694 -11.438 14.019 1.00 91.06 119 LEU A N 1
ATOM 951 C CA . LEU A 1 119 ? -1.564 -10.016 14.367 1.00 91.06 119 LEU A CA 1
ATOM 952 C C . LEU A 1 119 ? -0.370 -9.335 13.671 1.00 91.06 119 LEU A C 1
ATOM 954 O O . LEU A 1 119 ? -0.492 -8.203 13.196 1.00 91.06 119 LEU A O 1
ATOM 958 N N . GLU A 1 120 ? 0.768 -10.023 13.559 1.00 92.81 120 GLU A N 1
ATOM 959 C CA . GLU A 1 120 ? 1.948 -9.507 12.852 1.00 92.81 120 GLU A CA 1
ATOM 960 C C . GLU A 1 120 ? 1.646 -9.216 11.376 1.00 92.81 120 GLU A C 1
ATOM 962 O O . GLU A 1 120 ? 1.984 -8.142 10.870 1.00 92.81 120 GLU A O 1
ATOM 967 N N . ASP A 1 121 ? 0.937 -10.120 10.697 1.00 93.69 121 ASP A N 1
ATOM 968 C CA . ASP A 1 121 ? 0.525 -9.934 9.305 1.00 93.69 121 ASP A CA 1
ATOM 969 C C . ASP A 1 121 ? -0.425 -8.743 9.159 1.00 93.69 121 ASP A C 1
ATOM 971 O O . ASP A 1 121 ? -0.267 -7.943 8.234 1.00 93.69 121 ASP A O 1
ATOM 975 N N . ILE A 1 122 ? -1.365 -8.568 10.093 1.00 94.69 122 ILE A N 1
ATOM 976 C CA . ILE A 1 122 ? -2.279 -7.416 10.131 1.00 94.69 122 ILE A CA 1
ATOM 977 C C . ILE A 1 122 ? -1.481 -6.108 10.239 1.00 94.69 122 ILE A C 1
ATOM 979 O O . ILE A 1 122 ? -1.748 -5.152 9.499 1.00 94.69 122 ILE A O 1
ATOM 983 N N . ILE A 1 123 ? -0.466 -6.062 11.107 1.00 95.50 123 ILE A N 1
ATOM 984 C CA . ILE A 1 123 ? 0.418 -4.898 11.276 1.00 95.50 123 ILE A CA 1
ATOM 985 C C . ILE A 1 123 ? 1.213 -4.631 9.992 1.00 95.50 123 ILE A C 1
ATOM 987 O O . ILE A 1 123 ? 1.240 -3.496 9.500 1.00 95.50 123 ILE A O 1
ATOM 991 N N . LEU A 1 124 ? 1.828 -5.660 9.403 1.00 96.56 124 LEU A N 1
ATOM 992 C CA . LEU A 1 124 ? 2.596 -5.526 8.164 1.00 96.56 124 LEU A CA 1
ATOM 993 C C . LEU A 1 124 ? 1.715 -5.080 6.994 1.00 96.56 124 LEU A C 1
ATOM 995 O O . LEU A 1 124 ? 2.120 -4.224 6.208 1.00 96.56 124 LEU A O 1
ATOM 999 N N . GLN A 1 125 ? 0.508 -5.619 6.866 1.00 96.38 125 GLN A N 1
ATOM 1000 C CA . GLN A 1 125 ? -0.454 -5.204 5.848 1.00 96.38 125 GLN A CA 1
ATOM 1001 C C . GLN A 1 125 ? -0.914 -3.759 6.075 1.00 96.38 125 GLN A C 1
ATOM 1003 O O . GLN A 1 125 ? -1.062 -2.988 5.127 1.00 96.38 125 GLN A O 1
ATOM 1008 N N . ALA A 1 126 ? -1.085 -3.334 7.332 1.00 97.31 126 ALA A N 1
ATOM 1009 C CA . ALA A 1 126 ? -1.438 -1.954 7.651 1.00 97.31 126 ALA A CA 1
ATOM 1010 C C . ALA A 1 126 ? -0.299 -1.003 7.262 1.00 97.31 126 ALA A C 1
ATOM 1012 O O . ALA A 1 126 ? -0.555 0.120 6.816 1.00 97.31 126 ALA A O 1
ATOM 1013 N N . ALA A 1 127 ? 0.948 -1.461 7.381 1.00 97.38 127 ALA A N 1
ATOM 1014 C CA . ALA A 1 127 ? 2.149 -0.709 7.048 1.00 97.38 127 ALA A CA 1
ATOM 1015 C C . ALA A 1 127 ? 2.354 -0.471 5.539 1.00 97.38 127 ALA A C 1
ATOM 1017 O O . ALA A 1 127 ? 3.153 0.397 5.181 1.00 97.38 127 ALA A O 1
ATOM 1018 N N . ASP A 1 128 ? 1.597 -1.121 4.644 1.00 97.12 128 ASP A N 1
ATOM 1019 C CA . ASP A 1 128 ? 1.597 -0.761 3.212 1.00 97.12 128 ASP A CA 1
ATOM 1020 C C . ASP A 1 128 ? 1.141 0.684 2.967 1.00 97.12 128 ASP A C 1
ATOM 1022 O O . ASP A 1 128 ? 1.579 1.325 2.004 1.00 97.12 128 ASP A O 1
ATOM 1026 N N . ALA A 1 129 ? 0.388 1.255 3.916 1.00 97.62 129 ALA A N 1
ATOM 1027 C CA . ALA A 1 129 ? 0.044 2.670 3.931 1.00 97.62 129 ALA A CA 1
ATOM 1028 C C . ALA A 1 129 ? 1.276 3.585 3.893 1.00 97.62 129 ALA A C 1
ATOM 1030 O O . ALA A 1 129 ? 1.190 4.690 3.365 1.00 97.62 129 ALA A O 1
ATOM 1031 N N . ILE A 1 130 ? 2.438 3.150 4.393 1.00 97.44 130 ILE A N 1
ATOM 1032 C CA . ILE A 1 130 ? 3.673 3.947 4.344 1.00 97.44 130 ILE A CA 1
ATOM 1033 C C . ILE A 1 130 ? 4.066 4.250 2.889 1.00 97.44 130 ILE A C 1
ATOM 1035 O O . ILE A 1 130 ? 4.474 5.368 2.561 1.00 97.44 130 ILE A O 1
ATOM 1039 N N . GLY A 1 131 ? 3.925 3.258 2.009 1.00 97.50 131 GLY A N 1
ATOM 1040 C CA . GLY A 1 131 ? 4.231 3.384 0.590 1.00 97.50 131 GLY A CA 1
ATOM 1041 C C . GLY A 1 131 ? 3.109 4.066 -0.188 1.00 97.50 131 GLY A C 1
ATOM 1042 O O . GLY A 1 131 ? 3.347 5.077 -0.851 1.00 97.50 131 GLY A O 1
ATOM 1043 N N . HIS A 1 132 ? 1.890 3.531 -0.072 1.00 97.50 132 HIS A N 1
ATOM 1044 C CA . HIS A 1 132 ? 0.717 3.944 -0.857 1.00 97.50 132 HIS A CA 1
ATOM 1045 C C . HIS A 1 132 ? 0.004 5.198 -0.329 1.00 97.50 132 HIS A C 1
ATOM 1047 O O . HIS A 1 132 ? -0.719 5.854 -1.072 1.00 97.50 132 HIS A O 1
ATOM 1053 N N . GLY A 1 133 ? 0.221 5.567 0.933 1.00 96.62 133 GLY A N 1
ATOM 1054 C CA . GLY A 1 133 ? -0.471 6.658 1.633 1.00 96.62 133 GLY A CA 1
ATOM 1055 C C . GLY A 1 133 ? -1.703 6.199 2.419 1.00 96.62 133 GLY A C 1
ATOM 1056 O O . GLY A 1 133 ? -2.169 6.893 3.325 1.00 96.62 133 GLY A O 1
ATOM 1057 N N . PHE A 1 134 ? -2.212 5.007 2.122 1.00 97.81 134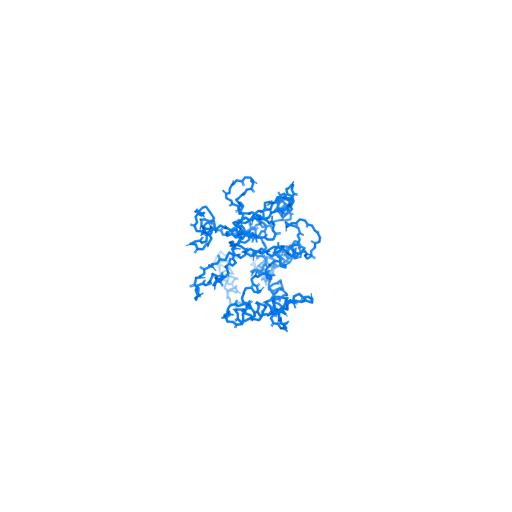 PHE A N 1
ATOM 1058 C CA . PHE A 1 134 ? -3.303 4.363 2.842 1.00 97.81 134 PHE A CA 1
ATOM 1059 C C . PHE A 1 134 ? -3.212 2.846 2.695 1.00 97.81 134 PHE A C 1
ATOM 1061 O O . PHE A 1 134 ? -2.546 2.376 1.783 1.00 97.81 134 PHE A O 1
ATOM 1068 N N . SER A 1 135 ? -3.895 2.109 3.562 1.00 98.00 135 SER A N 1
ATOM 1069 C CA . SER A 1 135 ? -4.184 0.685 3.411 1.00 98.00 135 SER A CA 1
ATOM 1070 C C . SER A 1 135 ? -5.592 0.404 3.930 1.00 98.00 135 SER A C 1
ATOM 1072 O O . SER A 1 135 ? -6.085 1.059 4.858 1.00 98.00 135 SER A O 1
ATOM 1074 N N . CYS A 1 136 ? -6.272 -0.541 3.288 1.00 98.06 136 CYS A N 1
ATOM 1075 C CA . CYS A 1 136 ? -7.632 -0.931 3.637 1.00 98.06 136 CYS A CA 1
ATOM 1076 C C . CYS A 1 136 ? -7.691 -2.444 3.789 1.00 98.06 136 CYS A C 1
ATOM 1078 O O . CYS A 1 136 ? -7.572 -3.179 2.807 1.00 98.06 136 CYS A O 1
ATOM 1080 N N . GLN A 1 137 ? -7.885 -2.888 5.024 1.00 97.62 137 GLN A N 1
ATOM 1081 C CA . GLN A 1 137 ? -8.089 -4.292 5.338 1.00 97.62 137 GLN A CA 1
ATOM 1082 C C . GLN A 1 137 ? -9.565 -4.530 5.614 1.00 97.62 137 GLN A C 1
ATOM 1084 O O . GLN A 1 137 ? -10.179 -3.823 6.415 1.00 97.62 137 GLN A O 1
ATOM 1089 N N . GLU A 1 138 ? -10.144 -5.493 4.914 1.00 96.12 138 GLU A N 1
ATOM 1090 C CA . GLU A 1 138 ? -11.527 -5.896 5.114 1.00 96.12 138 GLU A CA 1
ATOM 1091 C C . GLU A 1 138 ? -11.600 -6.924 6.240 1.00 96.12 138 GLU A C 1
ATOM 1093 O O . GLU A 1 138 ? -10.863 -7.909 6.223 1.00 96.12 138 GLU A O 1
ATOM 1098 N N . LEU A 1 139 ? -12.465 -6.672 7.218 1.00 94.06 139 LEU A N 1
ATOM 1099 C CA . LEU A 1 139 ? -12.593 -7.491 8.416 1.00 94.06 139 LEU A CA 1
ATOM 1100 C C . LEU A 1 139 ? -13.597 -8.621 8.194 1.00 94.06 139 LEU A C 1
ATOM 1102 O O . LEU A 1 139 ? -14.715 -8.396 7.722 1.00 94.06 139 LEU A O 1
ATOM 1106 N N . GLU A 1 140 ? -13.207 -9.822 8.598 1.00 91.94 140 GLU A N 1
ATOM 1107 C CA . GLU A 1 140 ? -14.093 -10.965 8.783 1.00 91.94 140 GLU A CA 1
ATOM 1108 C C . GLU A 1 140 ? -14.402 -11.129 10.266 1.00 91.94 140 GLU A C 1
ATOM 1110 O O . GLU A 1 140 ? -13.559 -10.877 11.123 1.00 91.94 140 GLU A O 1
ATOM 1115 N N . TRP A 1 141 ? -15.641 -11.510 10.562 1.00 91.88 141 TRP A N 1
ATOM 1116 C CA . TRP A 1 141 ? -16.159 -11.591 11.921 1.00 91.88 141 TRP A CA 1
ATOM 1117 C C . TRP A 1 141 ? -16.642 -13.002 12.213 1.00 91.88 141 TRP A C 1
ATOM 1119 O O . TRP A 1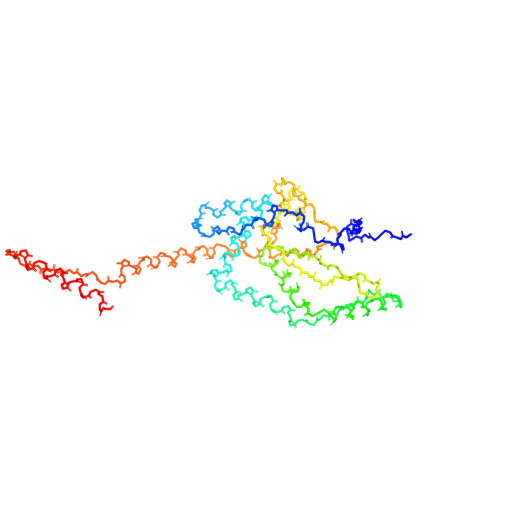 141 ? -17.361 -13.593 11.404 1.00 91.88 141 TRP A O 1
ATOM 1129 N N . GLU A 1 142 ? -16.332 -13.486 13.407 1.00 91.00 142 GLU A N 1
ATOM 1130 C CA . GLU A 1 142 ? -16.767 -14.779 13.917 1.00 91.00 142 GLU A CA 1
ATOM 1131 C C . GLU A 1 142 ? -17.414 -14.624 15.295 1.00 91.00 142 GLU A C 1
ATOM 1133 O O . GLU A 1 142 ? -17.152 -13.668 16.028 1.00 91.00 142 GLU A O 1
ATOM 1138 N N . LEU A 1 143 ? -18.343 -15.528 15.612 1.00 91.56 143 LEU A N 1
ATOM 1139 C CA . LEU A 1 143 ? -19.005 -15.571 16.908 1.00 91.56 143 LEU A CA 1
ATOM 1140 C C . LEU A 1 143 ? -18.320 -16.630 17.771 1.00 91.56 143 LEU A C 1
ATOM 1142 O O . LEU A 1 143 ? -18.609 -17.818 17.633 1.00 91.56 143 LEU A O 1
ATOM 1146 N N . GLU A 1 144 ? -17.482 -16.187 18.698 1.00 87.81 144 GLU A N 1
ATOM 1147 C CA . GLU A 1 144 ? -16.768 -17.038 19.648 1.00 87.81 144 GLU A CA 1
ATOM 1148 C C . GLU A 1 144 ? -17.329 -16.828 21.050 1.00 87.81 144 GLU A C 1
ATOM 1150 O O . GLU A 1 144 ? -17.481 -15.699 21.501 1.00 87.81 144 GLU A O 1
ATOM 1155 N N . GLU A 1 145 ? -17.706 -17.910 21.736 1.00 86.38 145 GLU A N 1
ATOM 1156 C CA . GLU A 1 145 ? -18.228 -17.860 23.115 1.00 86.38 145 GLU A CA 1
ATOM 1157 C C . GLU A 1 145 ? -19.307 -16.778 23.355 1.00 86.38 145 GLU A C 1
ATOM 1159 O O . GLU A 1 145 ? -19.404 -16.177 24.424 1.00 86.38 145 GLU A O 1
ATOM 1164 N N . ASN A 1 146 ? -20.171 -16.554 22.353 1.00 86.88 146 ASN A N 1
ATOM 1165 C CA . ASN A 1 146 ? -21.243 -15.547 22.357 1.00 86.88 146 ASN A CA 1
ATOM 1166 C C . ASN A 1 146 ? -20.766 -14.075 22.271 1.00 86.88 146 ASN A C 1
ATOM 1168 O O . ASN A 1 146 ? -21.542 -13.152 22.538 1.00 86.88 146 ASN A O 1
ATOM 1172 N N . VAL A 1 147 ? -19.524 -13.853 21.840 1.00 87.56 147 VAL A N 1
ATOM 1173 C CA . VAL A 1 147 ? -18.912 -12.555 21.535 1.00 87.56 147 VAL A CA 1
ATOM 1174 C C . VAL A 1 147 ? -18.524 -12.515 20.054 1.00 87.56 147 VAL A C 1
ATOM 1176 O O . VAL A 1 147 ? -17.978 -13.468 19.513 1.00 87.56 147 VAL A O 1
ATOM 1179 N N . TRP A 1 148 ? -18.848 -11.418 19.366 1.00 88.94 148 TRP A N 1
ATOM 1180 C CA . TRP A 1 148 ? -18.388 -11.208 17.991 1.00 88.94 148 TRP A CA 1
ATOM 1181 C C . TRP A 1 148 ? -16.976 -10.636 18.009 1.00 88.94 148 TRP A C 1
ATOM 1183 O O . TRP A 1 148 ? -16.782 -9.533 18.524 1.00 88.94 148 TRP A O 1
ATOM 1193 N N . LEU A 1 149 ? -16.033 -11.355 17.410 1.00 89.12 149 LEU A N 1
ATOM 1194 C CA . LEU A 1 149 ? -14.632 -10.962 17.305 1.00 89.12 149 LEU A CA 1
ATOM 1195 C C . LEU A 1 149 ? -14.209 -10.908 15.829 1.00 89.12 149 LEU A C 1
ATOM 1197 O O . LEU A 1 149 ? -14.731 -11.679 15.017 1.00 89.12 149 LEU A O 1
ATOM 1201 N N . PRO A 1 150 ? -13.305 -9.989 15.442 1.00 88.69 150 PRO A N 1
ATOM 1202 C CA . PRO A 1 150 ? -12.661 -10.057 14.139 1.00 88.69 150 PRO A CA 1
ATOM 1203 C C . PRO A 1 150 ? -11.777 -11.308 14.079 1.00 88.69 150 PRO A C 1
ATOM 1205 O O . PRO A 1 150 ? -10.834 -11.415 14.856 1.00 88.69 150 PRO A O 1
ATOM 1208 N N . SER A 1 151 ? -12.070 -12.234 13.169 1.00 87.62 151 SER A N 1
ATOM 1209 C CA . SER A 1 151 ? -11.292 -13.470 13.000 1.00 87.62 151 SER A CA 1
ATOM 1210 C C . SER A 1 151 ? -10.162 -13.318 11.980 1.00 87.62 151 SER A C 1
ATOM 1212 O O . SER A 1 151 ? -9.126 -13.972 12.079 1.00 87.62 151 SER A O 1
ATOM 1214 N N . ALA A 1 152 ? -10.325 -12.424 11.002 1.00 89.12 152 ALA A N 1
ATOM 1215 C CA . ALA A 1 152 ? -9.290 -12.111 10.025 1.00 89.12 152 ALA A CA 1
ATOM 1216 C C . ALA A 1 152 ? -9.415 -10.677 9.501 1.00 89.12 152 ALA A C 1
ATOM 1218 O O . ALA A 1 152 ? -10.498 -10.088 9.476 1.00 89.12 152 ALA A O 1
ATOM 1219 N N . ALA A 1 153 ? -8.295 -10.132 9.030 1.00 93.69 153 ALA A N 1
ATOM 1220 C CA . ALA A 1 153 ? -8.256 -8.882 8.289 1.00 93.69 153 ALA A CA 1
ATOM 1221 C C . ALA A 1 153 ? -7.512 -9.101 6.968 1.00 93.69 153 ALA A C 1
ATOM 1223 O O . ALA A 1 153 ? -6.387 -9.596 6.940 1.00 93.69 153 ALA A O 1
ATOM 1224 N N . HIS A 1 154 ? -8.167 -8.751 5.864 1.00 94.62 154 HIS A N 1
ATOM 1225 C CA . HIS A 1 154 ? -7.678 -9.024 4.516 1.00 94.62 154 HIS A CA 1
ATOM 1226 C C . HIS A 1 154 ? -7.318 -7.725 3.817 1.00 94.62 154 HIS A C 1
ATOM 1228 O O . HIS A 1 154 ? -8.215 -6.974 3.422 1.00 94.62 154 HIS A O 1
ATOM 1234 N N . LEU A 1 155 ? -6.026 -7.459 3.609 1.00 96.69 155 LEU A N 1
ATOM 1235 C CA . LEU A 1 155 ? -5.603 -6.350 2.756 1.00 96.69 155 LEU A CA 1
ATOM 1236 C C . LEU A 1 155 ? -6.237 -6.472 1.370 1.00 96.69 155 LEU A C 1
ATOM 1238 O O . LEU A 1 155 ? -6.032 -7.445 0.640 1.00 96.69 155 LEU A O 1
ATOM 1242 N N . ARG A 1 156 ? -7.006 -5.452 0.994 1.00 96.50 156 ARG A N 1
ATOM 1243 C CA . ARG A 1 156 ? -7.572 -5.351 -0.346 1.00 96.50 156 ARG A CA 1
ATOM 1244 C C . ARG A 1 156 ? -6.664 -4.516 -1.244 1.00 96.50 156 ARG A C 1
ATOM 1246 O O . ARG A 1 156 ? -6.051 -3.563 -0.763 1.00 96.50 156 ARG A O 1
ATOM 1253 N N . PRO A 1 157 ? -6.580 -4.840 -2.547 1.00 95.88 157 PRO A N 1
ATOM 1254 C CA . PRO A 1 157 ? -5.726 -4.104 -3.468 1.00 95.88 157 PRO A CA 1
ATOM 1255 C C . PRO A 1 157 ? -6.012 -2.601 -3.452 1.00 95.88 157 PRO A C 1
ATOM 1257 O O . PRO A 1 157 ? -7.160 -2.189 -3.610 1.00 95.88 157 PRO A O 1
ATOM 1260 N N . HIS A 1 158 ? -4.973 -1.770 -3.344 1.00 97.00 158 HIS A N 1
ATOM 1261 C CA . HIS A 1 158 ? -5.110 -0.307 -3.300 1.00 97.00 158 HIS A CA 1
ATOM 1262 C C . HIS A 1 158 ? -5.853 0.249 -4.526 1.00 97.00 158 HIS A C 1
ATOM 1264 O O . HIS A 1 158 ? -6.599 1.222 -4.412 1.00 97.00 158 HIS A O 1
ATOM 1270 N N . ARG A 1 159 ? -5.737 -0.418 -5.686 1.00 95.62 159 ARG A N 1
ATOM 1271 C CA . ARG A 1 159 ? -6.455 -0.043 -6.913 1.00 95.62 159 ARG A CA 1
ATOM 1272 C C . ARG A 1 159 ? -7.981 -0.103 -6.807 1.00 95.62 159 ARG A C 1
ATOM 1274 O O . ARG A 1 159 ? -8.658 0.542 -7.606 1.00 95.62 159 ARG A O 1
ATOM 1281 N N . TRP A 1 160 ? -8.523 -0.857 -5.848 1.00 96.38 160 TRP A N 1
ATOM 1282 C CA . TRP A 1 160 ? -9.965 -0.954 -5.596 1.00 96.38 160 TRP A CA 1
ATOM 1283 C C . TRP A 1 160 ? -10.542 0.281 -4.920 1.00 96.38 160 TRP A C 1
ATOM 1285 O O . TRP A 1 160 ? -11.756 0.361 -4.750 1.00 96.38 160 TRP A O 1
ATOM 1295 N N . PHE A 1 161 ? -9.704 1.234 -4.524 1.00 96.88 161 PHE A N 1
ATOM 1296 C CA . PHE A 1 161 ? -10.132 2.399 -3.776 1.00 96.88 161 PHE A CA 1
ATOM 1297 C C . PHE A 1 161 ? -9.950 3.679 -4.578 1.00 96.88 161 PHE A C 1
ATOM 1299 O O . PHE A 1 161 ? -9.096 3.802 -5.455 1.00 96.88 161 PHE A O 1
ATOM 1306 N N . GLN A 1 162 ? -10.771 4.656 -4.231 1.00 96.19 162 GLN A N 1
ATOM 1307 C CA . GLN A 1 162 ? -10.640 6.039 -4.647 1.00 96.19 162 GLN A CA 1
ATOM 1308 C C . GLN A 1 162 ? -10.800 6.942 -3.428 1.00 96.19 162 GLN A C 1
ATOM 1310 O O . GLN A 1 162 ? -11.350 6.541 -2.399 1.00 96.19 162 GLN A O 1
ATOM 1315 N N . ALA A 1 163 ? -10.306 8.166 -3.539 1.00 95.25 163 ALA A N 1
ATOM 1316 C CA . ALA A 1 163 ? -10.507 9.201 -2.537 1.00 95.25 163 ALA A CA 1
ATOM 1317 C C . ALA A 1 163 ? -11.257 10.375 -3.161 1.00 95.25 163 ALA A C 1
ATOM 1319 O O . ALA A 1 163 ? -11.340 10.493 -4.378 1.00 95.25 163 ALA A O 1
ATOM 1320 N N . ARG A 1 164 ? -11.804 11.265 -2.334 1.00 88.12 164 ARG A N 1
ATOM 1321 C CA . ARG A 1 164 ? -12.463 12.491 -2.806 1.00 88.12 164 ARG A CA 1
ATOM 1322 C C . ARG A 1 164 ? -11.880 13.711 -2.105 1.00 88.12 164 ARG A C 1
ATOM 1324 O O . ARG A 1 164 ? -12.421 14.117 -1.075 1.00 88.12 164 ARG A O 1
ATOM 1331 N N . PRO A 1 165 ? -10.786 14.303 -2.616 1.00 88.81 165 PRO A N 1
ATOM 1332 C CA . PRO A 1 165 ? -10.157 15.480 -2.008 1.00 88.81 165 PRO A CA 1
ATOM 1333 C C . PRO A 1 165 ? -11.125 16.657 -1.816 1.00 88.81 165 PRO A C 1
ATOM 1335 O O . PRO A 1 165 ? -11.060 17.372 -0.819 1.00 88.81 165 PRO A O 1
ATOM 1338 N N . ASP A 1 166 ? -12.094 16.802 -2.722 1.00 88.75 166 ASP A N 1
ATOM 1339 C CA . ASP A 1 166 ? -13.186 17.780 -2.670 1.00 88.75 166 ASP A CA 1
ATOM 1340 C C . ASP A 1 166 ? -14.246 17.487 -1.589 1.00 88.75 166 ASP A C 1
ATOM 1342 O O . ASP A 1 166 ? -15.049 18.355 -1.245 1.00 88.75 166 ASP A O 1
ATOM 1346 N N . ARG A 1 167 ? -14.255 16.272 -1.031 1.00 87.19 167 ARG A N 1
ATOM 1347 C CA . ARG A 1 167 ? -15.210 15.785 -0.021 1.00 87.19 167 ARG A CA 1
ATOM 1348 C C . ARG A 1 167 ? -14.500 15.287 1.239 1.00 87.19 167 ARG A C 1
ATOM 1350 O O . ARG A 1 167 ? -14.849 14.245 1.789 1.00 87.19 167 ARG A O 1
ATOM 1357 N N . GLY A 1 168 ? -13.487 16.022 1.694 1.00 88.50 168 GLY A N 1
ATOM 1358 C CA . GLY A 1 168 ? -12.756 15.691 2.923 1.00 88.50 168 GLY A CA 1
ATOM 1359 C C . GLY A 1 168 ? -11.793 14.510 2.780 1.00 88.50 168 GLY A C 1
ATOM 1360 O O . GLY A 1 168 ? -11.367 13.949 3.786 1.00 88.50 168 GLY A O 1
ATOM 1361 N N . ASP A 1 169 ? -11.451 14.139 1.542 1.00 93.19 169 ASP A N 1
ATOM 1362 C CA . ASP A 1 169 ? -10.474 13.103 1.203 1.00 93.19 169 ASP A CA 1
ATOM 1363 C C . ASP A 1 169 ? -10.839 11.708 1.737 1.00 93.19 169 ASP A C 1
ATOM 1365 O O . ASP A 1 169 ? -9.983 10.914 2.114 1.00 93.19 169 ASP A O 1
ATOM 1369 N N . ILE A 1 170 ? -12.132 11.395 1.820 1.00 93.00 170 ILE A N 1
ATOM 1370 C CA . ILE A 1 170 ? -12.617 10.117 2.361 1.00 93.00 170 ILE A CA 1
ATOM 1371 C C . ILE A 1 170 ? -12.313 8.984 1.373 1.00 93.00 170 ILE A C 1
ATOM 1373 O O . ILE A 1 170 ? -12.591 9.118 0.182 1.00 93.00 170 ILE A O 1
ATOM 1377 N N . ILE A 1 171 ? -11.767 7.871 1.877 1.00 96.00 171 ILE A N 1
ATOM 1378 C CA . ILE A 1 171 ? -11.507 6.660 1.086 1.00 96.00 171 ILE A CA 1
ATOM 1379 C C . ILE A 1 171 ? -12.814 5.897 0.883 1.00 96.00 171 ILE A C 1
ATOM 1381 O O . ILE A 1 171 ? -13.583 5.699 1.826 1.00 96.00 171 ILE A O 1
ATOM 1385 N N . ARG A 1 172 ? -13.051 5.466 -0.353 1.00 95.81 172 ARG A N 1
ATOM 1386 C CA . ARG A 1 172 ? -14.235 4.723 -0.788 1.00 95.81 172 ARG A CA 1
ATOM 1387 C C . ARG A 1 172 ? -13.841 3.632 -1.771 1.00 95.81 172 ARG A C 1
ATOM 1389 O O . ARG A 1 172 ? -12.796 3.720 -2.412 1.00 95.81 172 ARG A O 1
ATOM 1396 N N . LEU A 1 173 ? -14.691 2.623 -1.910 1.00 95.81 173 LEU A N 1
ATOM 1397 C CA . LEU A 1 173 ? -14.528 1.593 -2.932 1.00 95.81 173 LEU A CA 1
ATOM 1398 C C . LEU A 1 173 ? -14.844 2.181 -4.309 1.00 95.81 173 LEU A C 1
ATOM 1400 O O . LEU A 1 173 ? -15.804 2.933 -4.484 1.00 95.81 173 LEU A O 1
ATOM 1404 N N . ASN A 1 174 ? -14.031 1.832 -5.295 1.00 93.62 174 ASN A N 1
ATOM 1405 C CA . ASN A 1 174 ? -14.230 2.199 -6.684 1.00 93.62 174 ASN A CA 1
ATOM 1406 C C . ASN A 1 174 ? -15.218 1.222 -7.340 1.00 93.62 174 ASN A C 1
ATOM 1408 O O . ASN A 1 174 ? -14.831 0.234 -7.956 1.00 93.62 174 ASN A O 1
ATOM 1412 N N . ASP A 1 175 ? -16.511 1.504 -7.200 1.00 90.75 175 ASP A N 1
ATOM 1413 C CA . ASP A 1 175 ? -17.606 0.756 -7.832 1.00 90.75 175 ASP A CA 1
ATOM 1414 C C . ASP A 1 175 ? -17.933 1.256 -9.254 1.00 90.75 175 ASP A C 1
ATOM 1416 O O . ASP A 1 175 ? -19.002 0.976 -9.791 1.00 90.75 175 ASP A O 1
ATOM 1420 N N . GLY A 1 176 ? -17.035 2.043 -9.860 1.00 87.81 176 GLY A N 1
ATOM 1421 C CA . GLY A 1 176 ? -17.241 2.687 -11.158 1.00 87.81 176 GLY A CA 1
ATOM 1422 C C . GLY A 1 176 ? -18.088 3.962 -11.114 1.00 87.81 176 GLY A C 1
ATOM 1423 O O . GLY A 1 176 ? -18.175 4.659 -12.127 1.00 87.81 176 GLY A O 1
ATOM 1424 N N . SER A 1 177 ? -18.690 4.309 -9.972 1.00 91.00 177 SER A N 1
ATOM 1425 C CA . SER A 1 177 ? -19.344 5.604 -9.792 1.00 91.00 177 SER A CA 1
ATOM 1426 C C . SER A 1 177 ? -18.332 6.702 -9.442 1.00 91.00 177 SER A C 1
ATOM 1428 O O . SER A 1 177 ? -17.262 6.448 -8.887 1.00 91.00 177 SER A O 1
ATOM 1430 N N . ILE A 1 178 ? -18.694 7.957 -9.731 1.00 87.81 178 ILE A N 1
ATOM 1431 C CA . ILE A 1 178 ? -17.858 9.137 -9.434 1.00 87.81 178 ILE A CA 1
ATOM 1432 C C . ILE A 1 178 ? -17.604 9.287 -7.927 1.00 87.81 178 ILE A C 1
ATOM 1434 O O . ILE A 1 178 ? -16.540 9.749 -7.514 1.00 87.81 178 ILE A O 1
ATOM 1438 N N . GLU A 1 179 ? -18.598 8.940 -7.109 1.00 89.50 179 GLU A N 1
ATOM 1439 C CA . GLU A 1 179 ? -18.511 9.084 -5.656 1.00 89.50 179 GLU A CA 1
ATOM 1440 C C . GLU A 1 179 ? -17.834 7.886 -4.994 1.00 89.50 179 GLU A C 1
ATOM 1442 O O . GLU A 1 179 ? -17.181 8.072 -3.967 1.00 89.50 179 GLU A O 1
ATOM 1447 N N . GLY A 1 180 ? -17.973 6.691 -5.570 1.00 93.00 180 GLY A N 1
ATOM 1448 C CA . GLY A 1 180 ? -17.566 5.432 -4.963 1.00 93.00 180 GLY A CA 1
ATOM 1449 C C . GLY A 1 180 ? -18.544 4.927 -3.913 1.00 93.00 180 GLY A C 1
ATOM 1450 O O . GLY A 1 180 ? -19.336 5.682 -3.343 1.00 93.00 180 GLY A O 1
ATOM 1451 N N . ALA A 1 181 ? -18.438 3.640 -3.607 1.00 94.25 181 ALA A N 1
ATOM 1452 C CA . ALA A 1 181 ? -19.209 3.023 -2.546 1.00 94.25 181 ALA A CA 1
ATOM 1453 C C . ALA A 1 181 ? -18.564 3.291 -1.180 1.00 94.25 181 ALA A C 1
ATOM 1455 O O . ALA A 1 181 ? -17.357 3.134 -0.978 1.00 94.25 181 ALA A O 1
ATOM 1456 N N . GLU A 1 182 ? -19.388 3.694 -0.219 1.00 93.62 182 GLU A N 1
ATOM 1457 C CA . GLU A 1 182 ? -18.957 3.903 1.158 1.00 93.62 182 GLU A CA 1
ATOM 1458 C C . GLU A 1 182 ? -18.510 2.587 1.808 1.00 93.62 182 GLU A C 1
ATOM 1460 O O . GLU A 1 182 ? -19.116 1.535 1.598 1.00 93.62 182 GLU A O 1
ATOM 1465 N N . LEU A 1 183 ? -17.450 2.654 2.615 1.00 94.19 183 LEU A N 1
ATOM 1466 C CA . LEU A 1 183 ? -16.990 1.525 3.416 1.00 94.19 183 LEU A CA 1
ATOM 1467 C C . LEU A 1 183 ? -17.994 1.249 4.537 1.00 94.19 183 LEU A C 1
ATOM 1469 O O . LEU A 1 183 ? -18.329 2.149 5.312 1.00 94.19 183 LEU A O 1
ATOM 1473 N N . MET A 1 184 ? -18.472 0.007 4.626 1.00 92.69 184 MET A N 1
ATOM 1474 C CA . MET A 1 184 ? -19.407 -0.402 5.672 1.00 92.69 184 MET A CA 1
ATOM 1475 C C . MET A 1 184 ? -18.780 -0.198 7.063 1.00 92.69 184 MET A C 1
ATOM 1477 O O . MET A 1 184 ? -17.664 -0.676 7.298 1.00 92.69 184 MET A O 1
ATOM 1481 N N . PRO A 1 185 ? -19.473 0.475 8.003 1.00 91.81 185 PRO A N 1
ATOM 1482 C CA . PRO A 1 185 ? -19.012 0.591 9.384 1.00 91.81 185 PRO A CA 1
ATOM 1483 C C . PRO A 1 185 ? -18.705 -0.787 9.973 1.00 91.81 185 PRO A C 1
ATOM 1485 O O . PRO A 1 185 ? -19.476 -1.720 9.762 1.00 91.81 185 PRO A O 1
ATOM 1488 N N . PHE A 1 186 ? -17.602 -0.912 10.716 1.00 92.25 186 PHE A N 1
ATOM 1489 C CA . PHE A 1 186 ? -17.111 -2.174 11.300 1.00 92.25 186 PHE A CA 1
ATOM 1490 C C . PHE A 1 186 ? -16.697 -3.268 10.295 1.00 92.25 186 PHE A C 1
ATOM 1492 O O . PHE A 1 186 ? -16.229 -4.320 10.712 1.00 92.25 186 PHE A O 1
ATOM 1499 N N . GLY A 1 187 ? -16.810 -3.041 8.984 1.00 94.25 187 GLY A N 1
ATOM 1500 C CA . GLY A 1 187 ? -16.324 -3.978 7.964 1.00 94.25 187 GLY A CA 1
ATOM 1501 C C . GLY A 1 187 ? -14.869 -3.751 7.549 1.00 94.25 187 GLY A C 1
ATOM 1502 O O . GLY A 1 187 ? -14.322 -4.551 6.799 1.00 94.25 187 GLY A O 1
ATOM 1503 N N . TRP A 1 188 ? -14.244 -2.657 7.994 1.00 95.56 188 TRP A N 1
ATOM 1504 C CA . TRP A 1 188 ? -12.954 -2.208 7.475 1.00 95.56 188 TRP A CA 1
ATOM 1505 C C . TRP A 1 188 ? -12.051 -1.640 8.562 1.00 95.56 188 TRP A C 1
ATOM 1507 O O . TRP A 1 188 ? -12.475 -0.797 9.354 1.00 95.56 188 TRP A O 1
ATOM 1517 N N . MET A 1 189 ? -10.777 -2.013 8.505 1.00 95.38 189 MET A N 1
ATOM 1518 C CA . MET A 1 189 ? -9.684 -1.290 9.138 1.00 95.38 189 MET A CA 1
ATOM 1519 C C . MET A 1 189 ? -8.979 -0.441 8.076 1.00 95.38 189 MET A C 1
ATOM 1521 O O . MET A 1 189 ? -8.365 -0.958 7.141 1.00 95.38 189 MET A O 1
ATOM 1525 N N . VAL A 1 190 ? -9.085 0.881 8.213 1.00 96.00 190 VAL A N 1
ATOM 1526 C CA . VAL A 1 190 ? -8.482 1.846 7.286 1.00 96.00 190 VAL A CA 1
ATOM 1527 C C . VAL A 1 190 ? -7.350 2.570 7.991 1.00 96.00 190 VAL A C 1
ATOM 1529 O O . VAL A 1 190 ? -7.589 3.352 8.912 1.00 96.00 190 VAL A O 1
ATOM 1532 N N . HIS A 1 191 ? -6.123 2.359 7.527 1.00 96.44 191 HIS A N 1
ATOM 1533 C CA . HIS A 1 191 ? -4.960 3.092 8.006 1.00 96.44 191 HIS A CA 1
ATOM 1534 C C . HIS A 1 191 ? -4.549 4.116 6.952 1.00 96.44 191 HIS A C 1
ATOM 1536 O O . HIS A 1 191 ? -4.185 3.766 5.834 1.00 96.44 191 HIS A O 1
ATOM 1542 N N . LYS A 1 192 ? -4.607 5.402 7.303 1.00 95.12 192 LYS A N 1
ATOM 1543 C CA . LYS A 1 192 ? -4.041 6.485 6.494 1.00 95.12 192 LYS A CA 1
ATOM 1544 C C . LYS A 1 192 ? -2.690 6.875 7.055 1.00 95.12 192 LYS A C 1
ATOM 1546 O O . LYS A 1 192 ? -2.593 7.204 8.235 1.00 95.12 192 LYS A O 1
ATOM 1551 N N . HIS A 1 193 ? -1.680 6.909 6.200 1.00 95.56 193 HIS A N 1
ATOM 1552 C CA . HIS A 1 193 ? -0.337 7.291 6.592 1.00 95.56 193 HIS A CA 1
ATOM 1553 C C . HIS A 1 193 ? 0.123 8.510 5.794 1.00 95.56 193 HIS A C 1
ATOM 1555 O O . HIS A 1 193 ? 0.071 8.555 4.565 1.00 95.56 193 HIS A O 1
ATOM 1561 N N . ASN A 1 194 ? 0.580 9.526 6.520 1.00 91.81 194 ASN A N 1
ATOM 1562 C CA . ASN A 1 194 ? 0.954 10.812 5.953 1.00 91.81 194 ASN A CA 1
ATOM 1563 C C . ASN A 1 194 ? 2.479 10.957 5.925 1.00 91.81 194 ASN A C 1
ATOM 1565 O O . ASN A 1 194 ? 3.040 11.767 6.660 1.00 91.81 194 ASN A O 1
ATOM 1569 N N . ALA A 1 195 ? 3.157 10.146 5.106 1.00 92.25 195 ALA A N 1
ATOM 1570 C CA . ALA A 1 195 ? 4.617 10.211 4.982 1.00 92.25 195 ALA A CA 1
ATOM 1571 C C . ALA A 1 195 ? 5.087 11.548 4.384 1.00 92.25 195 ALA A C 1
ATOM 1573 O O . ALA A 1 195 ? 6.171 12.039 4.697 1.00 92.25 195 ALA A O 1
ATOM 1574 N N . LYS A 1 196 ? 4.247 12.153 3.542 1.00 90.06 196 LYS A N 1
ATOM 1575 C CA . LYS A 1 196 ? 4.368 13.523 3.049 1.00 90.06 196 LYS A CA 1
ATOM 1576 C C . LYS A 1 196 ? 3.014 14.207 3.177 1.00 90.06 196 LYS A C 1
ATOM 1578 O O . LYS A 1 196 ? 2.038 13.691 2.659 1.00 90.06 196 LYS A O 1
ATOM 1583 N N . THR A 1 197 ? 2.969 15.428 3.704 1.00 90.12 197 THR A N 1
ATOM 1584 C CA . THR A 1 197 ? 1.735 16.227 3.745 1.00 90.12 197 THR A CA 1
ATOM 1585 C C . THR A 1 197 ? 1.050 16.323 2.373 1.00 90.12 197 THR A C 1
ATOM 1587 O O . THR A 1 197 ? 1.676 16.683 1.365 1.00 90.12 197 THR A O 1
ATOM 1590 N N . GLY A 1 198 ? -0.247 16.022 2.340 1.00 90.81 198 GLY A N 1
ATOM 1591 C CA . GLY A 1 198 ? -1.106 16.117 1.163 1.00 90.81 198 GLY A CA 1
ATOM 1592 C C . GLY A 1 198 ? -2.385 15.298 1.329 1.00 90.81 198 GLY A C 1
ATOM 1593 O O . GLY A 1 198 ? -2.619 14.715 2.387 1.00 90.81 198 GLY A O 1
ATOM 1594 N N . PHE A 1 199 ? -3.200 15.257 0.275 1.00 94.12 199 PHE A N 1
ATOM 1595 C CA . PHE A 1 199 ? -4.325 14.322 0.175 1.00 94.12 199 PHE A CA 1
ATOM 1596 C C . PHE A 1 199 ? -3.834 12.880 0.005 1.00 94.12 199 PHE A C 1
ATOM 1598 O O . PHE A 1 199 ? -2.658 12.656 -0.287 1.00 94.12 199 PHE A O 1
ATOM 1605 N N . THR A 1 200 ? -4.738 11.907 0.122 1.00 95.25 200 THR A N 1
ATOM 1606 C CA . THR A 1 200 ? -4.437 10.466 0.058 1.00 95.25 200 THR A CA 1
ATOM 1607 C C . THR A 1 200 ? -3.601 10.103 -1.180 1.00 95.25 200 THR A C 1
ATOM 1609 O O . THR A 1 200 ? -2.607 9.392 -1.070 1.00 95.25 200 THR A O 1
ATOM 1612 N N . GLY A 1 201 ? -3.906 10.673 -2.353 1.00 94.62 201 GLY A N 1
ATOM 1613 C CA . GLY A 1 201 ? -3.129 10.436 -3.580 1.00 94.62 201 GLY A CA 1
ATOM 1614 C C . GLY A 1 201 ? -1.697 11.001 -3.578 1.00 94.62 201 GLY A C 1
ATOM 1615 O O . GLY A 1 201 ? -0.899 10.660 -4.448 1.00 94.62 201 GLY A O 1
ATOM 1616 N N . GLN A 1 202 ? -1.341 11.856 -2.619 1.00 95.44 202 GLN A N 1
ATOM 1617 C CA . GLN A 1 202 ? -0.044 12.534 -2.530 1.00 95.44 202 GLN A CA 1
ATOM 1618 C C . GLN A 1 202 ? 0.775 12.152 -1.289 1.00 95.44 202 GLN A C 1
ATOM 1620 O O . GLN A 1 202 ? 1.908 12.634 -1.170 1.00 95.44 202 GLN A O 1
ATOM 1625 N N . SER A 1 203 ? 0.206 11.377 -0.360 1.00 95.31 203 SER A N 1
ATOM 1626 C CA . SER A 1 203 ? 0.749 11.238 0.994 1.00 95.31 203 SER A CA 1
ATOM 1627 C C . SER A 1 203 ? 1.749 10.098 1.178 1.00 95.31 203 SER A C 1
ATOM 1629 O O . SER A 1 203 ? 2.584 10.161 2.082 1.00 95.31 203 SER A O 1
ATOM 1631 N N . GLY A 1 204 ? 1.687 9.077 0.321 1.00 96.44 204 GLY A N 1
ATOM 1632 C CA . GLY A 1 204 ? 2.571 7.912 0.365 1.00 96.44 204 GLY A CA 1
ATOM 1633 C C . GLY A 1 204 ? 4.002 8.198 -0.101 1.00 96.44 204 GLY A C 1
ATOM 1634 O O . GLY A 1 204 ? 4.234 9.058 -0.954 1.00 96.44 204 GLY A O 1
ATOM 1635 N N . LEU A 1 205 ? 4.982 7.448 0.417 1.00 97.12 205 LEU A N 1
ATOM 1636 C CA . LEU A 1 205 ? 6.392 7.598 0.026 1.00 97.12 205 LEU A CA 1
ATOM 1637 C C . LEU A 1 205 ? 6.641 7.321 -1.459 1.00 97.12 205 LEU A C 1
ATOM 1639 O O . LEU A 1 205 ? 7.499 7.971 -2.068 1.00 97.12 205 LEU A O 1
ATOM 1643 N N . TYR A 1 206 ? 5.881 6.406 -2.071 1.00 97.50 206 TYR A N 1
ATOM 1644 C CA . TYR A 1 206 ? 6.047 6.082 -3.490 1.00 97.50 206 TYR A CA 1
ATOM 1645 C C . TYR A 1 206 ? 5.805 7.287 -4.403 1.00 97.50 206 TYR A C 1
ATOM 1647 O O . TYR A 1 206 ? 6.429 7.391 -5.460 1.00 97.50 206 TYR A O 1
ATOM 1655 N N . ARG A 1 207 ? 5.023 8.275 -3.942 1.00 95.62 207 ARG A N 1
ATOM 1656 C CA . ARG A 1 207 ? 4.819 9.554 -4.637 1.00 95.62 207 ARG A CA 1
ATOM 1657 C C . ARG A 1 207 ? 6.128 10.280 -4.940 1.00 95.62 207 ARG A C 1
ATOM 1659 O O . ARG A 1 207 ? 6.228 10.961 -5.957 1.00 95.62 207 ARG A O 1
ATOM 1666 N N . VAL A 1 208 ? 7.118 10.162 -4.056 1.00 94.75 208 VAL A N 1
ATOM 1667 C CA . VAL A 1 208 ? 8.443 10.770 -4.230 1.00 94.75 208 VAL A CA 1
ATOM 1668 C C . VAL A 1 208 ? 9.383 9.808 -4.955 1.00 94.75 208 VAL A C 1
ATOM 1670 O O . VAL A 1 208 ? 10.136 10.233 -5.829 1.00 94.75 208 VAL A O 1
ATOM 1673 N N . LEU A 1 209 ? 9.307 8.512 -4.636 1.00 96.31 209 LEU A N 1
ATOM 1674 C CA . LEU A 1 209 ? 10.200 7.483 -5.181 1.00 96.31 209 LEU A CA 1
ATOM 1675 C C . LEU A 1 209 ? 9.967 7.176 -6.668 1.00 96.31 209 LEU A C 1
ATOM 1677 O O . LEU A 1 2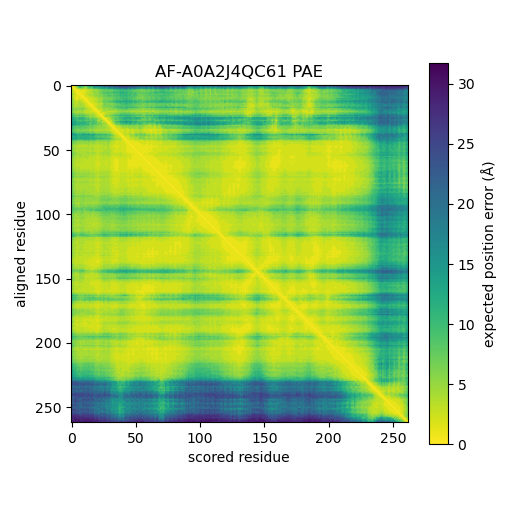09 ? 10.858 6.640 -7.324 1.00 96.31 209 LEU A O 1
ATOM 1681 N N . VAL A 1 210 ? 8.818 7.553 -7.229 1.00 95.94 210 VAL A N 1
ATOM 1682 C CA . VAL A 1 210 ? 8.504 7.303 -8.644 1.00 95.94 210 VAL A CA 1
ATOM 1683 C C . VAL A 1 210 ? 9.472 7.991 -9.614 1.00 95.94 210 VAL A C 1
ATOM 1685 O O . VAL A 1 210 ? 9.778 7.447 -10.673 1.00 95.94 210 VAL A O 1
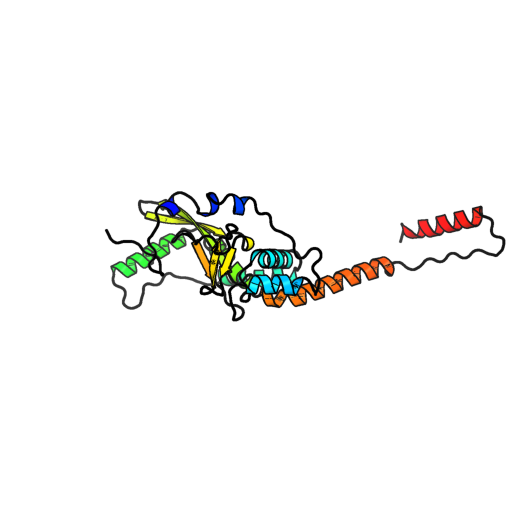ATOM 1688 N N . TRP A 1 211 ? 10.012 9.157 -9.251 1.00 94.56 211 TRP A N 1
ATOM 1689 C CA . TRP A 1 211 ? 10.965 9.899 -10.083 1.00 94.56 211 TRP A CA 1
ATOM 1690 C C . TRP A 1 211 ? 12.339 9.224 -10.180 1.00 94.56 211 TRP A C 1
ATOM 1692 O O . TRP A 1 211 ? 12.769 8.942 -11.300 1.00 94.56 211 TRP A O 1
ATOM 1702 N N . PRO A 1 212 ? 13.038 8.919 -9.065 1.00 94.88 212 PRO A N 1
ATOM 1703 C CA . PRO A 1 212 ? 14.303 8.196 -9.143 1.00 94.88 212 PRO A CA 1
ATOM 1704 C C . PRO A 1 212 ? 14.134 6.798 -9.751 1.00 94.88 212 PRO A C 1
ATOM 1706 O O . PRO A 1 212 ? 14.990 6.392 -10.534 1.00 94.88 212 PRO A O 1
ATOM 1709 N N . TYR A 1 213 ? 13.019 6.106 -9.482 1.00 95.00 213 TYR A N 1
ATOM 1710 C CA . TYR A 1 213 ? 12.675 4.851 -10.160 1.00 95.00 213 TYR A CA 1
ATOM 1711 C C . TYR A 1 213 ? 12.634 5.016 -11.685 1.00 95.00 213 TYR A C 1
ATOM 1713 O O . TYR A 1 213 ? 13.269 4.256 -12.418 1.00 95.00 213 TYR A O 1
ATOM 1721 N N . LEU A 1 214 ? 11.925 6.041 -12.173 1.00 93.75 214 LEU A N 1
ATOM 1722 C CA . LEU A 1 214 ? 11.797 6.312 -13.603 1.00 93.75 214 LEU A CA 1
ATOM 1723 C C . LEU A 1 214 ? 13.161 6.576 -14.253 1.00 93.75 214 LEU A C 1
ATOM 1725 O O . LEU A 1 214 ? 13.474 5.990 -15.289 1.00 93.75 214 LEU A O 1
ATOM 1729 N N . PHE A 1 215 ? 13.978 7.437 -13.643 1.00 92.81 215 PHE A N 1
ATOM 1730 C CA . PHE A 1 215 ? 15.297 7.779 -14.178 1.00 92.81 215 PHE A CA 1
ATOM 1731 C C . PHE A 1 215 ? 16.247 6.582 -14.183 1.00 92.81 215 PHE A C 1
ATOM 1733 O O . PHE A 1 215 ? 16.941 6.362 -15.175 1.00 92.81 215 PHE A O 1
ATOM 1740 N N . LYS A 1 216 ? 16.235 5.772 -13.118 1.00 92.56 216 LYS A N 1
ATOM 1741 C CA . LYS A 1 216 ? 17.013 4.533 -13.045 1.00 92.56 216 LYS A CA 1
ATOM 1742 C C . LYS A 1 216 ? 16.604 3.555 -14.145 1.00 92.56 216 LYS A C 1
ATOM 1744 O O . LYS A 1 216 ? 17.472 3.029 -14.832 1.00 92.56 216 LYS A O 1
ATOM 1749 N N . ASN A 1 217 ? 15.305 3.354 -14.359 1.00 89.19 217 ASN A N 1
ATOM 1750 C CA . ASN A 1 217 ? 14.825 2.433 -15.387 1.00 89.19 217 ASN A CA 1
ATOM 1751 C C . ASN A 1 217 ? 15.183 2.877 -16.807 1.00 89.19 217 ASN A C 1
ATOM 1753 O O . ASN A 1 217 ? 15.541 2.032 -17.624 1.00 89.19 217 ASN A O 1
ATOM 1757 N N . PHE A 1 218 ? 15.134 4.179 -17.109 1.00 89.75 218 PHE A N 1
ATOM 1758 C CA . PHE A 1 218 ? 15.618 4.670 -18.403 1.00 89.75 218 PHE A CA 1
ATOM 1759 C C . PHE A 1 218 ? 17.115 4.464 -18.563 1.00 89.75 218 PHE A C 1
ATOM 1761 O O . PHE A 1 218 ? 17.529 3.919 -19.577 1.00 89.75 218 PHE A O 1
ATOM 1768 N N . ALA A 1 219 ? 17.912 4.809 -17.551 1.00 90.94 219 ALA A N 1
ATOM 1769 C CA . ALA A 1 219 ? 19.356 4.633 -17.621 1.00 90.94 219 ALA A CA 1
ATOM 1770 C C . ALA A 1 219 ? 19.755 3.162 -17.826 1.00 90.94 219 ALA A C 1
ATOM 1772 O O . ALA A 1 219 ? 20.625 2.875 -18.641 1.00 90.94 219 ALA A O 1
ATOM 1773 N N . VAL A 1 220 ? 19.104 2.224 -17.127 1.00 90.62 220 VAL A N 1
ATOM 1774 C CA . VAL A 1 220 ? 19.374 0.784 -17.277 1.00 90.62 220 VAL A CA 1
ATOM 1775 C C . VAL A 1 220 ? 18.967 0.280 -18.659 1.00 90.62 220 VAL A C 1
ATOM 1777 O O . VAL A 1 220 ? 19.729 -0.462 -19.272 1.00 90.62 220 VAL A O 1
ATOM 1780 N N . ARG A 1 221 ? 17.801 0.694 -19.172 1.00 88.25 221 ARG A N 1
ATOM 1781 C CA . ARG A 1 221 ? 17.361 0.323 -20.524 1.00 88.25 221 ARG A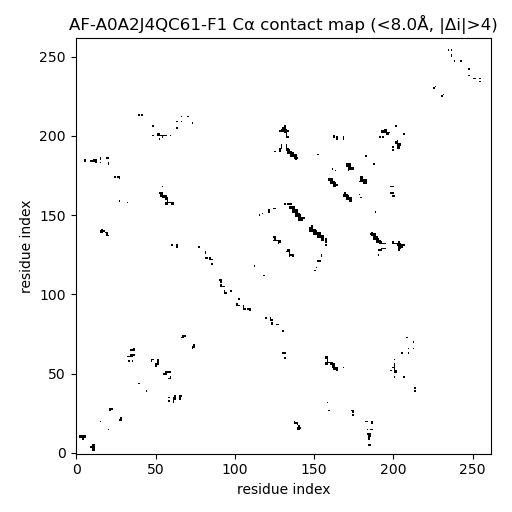 CA 1
ATOM 1782 C C . ARG A 1 221 ? 18.317 0.861 -21.586 1.00 88.25 221 ARG A C 1
ATOM 1784 O O . ARG A 1 221 ? 18.759 0.099 -22.434 1.00 88.25 221 ARG A O 1
ATOM 1791 N N . ASP A 1 222 ? 18.634 2.150 -21.526 1.00 89.75 222 ASP A N 1
ATOM 1792 C CA . ASP A 1 222 ? 19.485 2.806 -22.518 1.00 89.75 222 ASP A CA 1
ATOM 1793 C C . ASP A 1 222 ? 20.916 2.232 -22.465 1.00 89.75 222 ASP A C 1
ATOM 1795 O O . ASP A 1 222 ? 21.563 2.068 -23.497 1.00 89.75 222 ASP A O 1
ATOM 1799 N N . LEU A 1 223 ? 21.398 1.846 -21.275 1.00 91.88 223 LEU A N 1
ATOM 1800 C CA . LEU A 1 223 ? 22.658 1.117 -21.124 1.00 91.88 223 LEU A CA 1
ATOM 1801 C C . LEU A 1 223 ? 22.589 -0.291 -21.732 1.00 91.88 223 LEU A C 1
ATOM 1803 O O . LEU A 1 223 ? 23.547 -0.705 -22.376 1.00 91.88 223 LEU A O 1
ATOM 1807 N N . ALA A 1 224 ? 21.492 -1.026 -21.541 1.00 91.19 224 ALA A N 1
ATOM 1808 C CA . ALA A 1 224 ? 21.318 -2.344 -22.149 1.00 91.19 224 ALA A CA 1
ATOM 1809 C C . ALA A 1 224 ? 21.321 -2.252 -23.683 1.00 91.19 224 ALA A C 1
ATOM 1811 O O . ALA A 1 224 ? 22.071 -2.977 -24.327 1.00 91.19 224 ALA A O 1
ATOM 1812 N N . GLU A 1 225 ? 20.582 -1.299 -24.257 1.00 89.75 225 GLU A N 1
ATOM 1813 C CA . GLU A 1 225 ? 20.577 -1.035 -25.703 1.00 89.75 225 GLU A CA 1
ATOM 1814 C C . GLU A 1 225 ? 21.972 -0.635 -26.210 1.00 89.75 225 GLU A C 1
ATOM 1816 O O . GLU A 1 225 ? 22.448 -1.134 -27.231 1.00 89.75 225 GLU A O 1
ATOM 1821 N N . PHE A 1 226 ? 22.687 0.210 -25.459 1.00 90.56 226 PHE A N 1
ATOM 1822 C CA . PHE A 1 226 ? 24.071 0.551 -25.776 1.00 90.56 226 PHE A CA 1
ATOM 1823 C C . PHE A 1 226 ? 24.982 -0.685 -25.784 1.00 90.56 226 PHE A C 1
ATOM 1825 O O . PHE A 1 226 ? 25.789 -0.839 -26.699 1.00 90.56 226 PHE A O 1
ATOM 1832 N N . LEU A 1 227 ? 24.859 -1.573 -24.794 1.00 90.44 227 LEU A N 1
ATOM 1833 C CA . LEU A 1 227 ? 25.637 -2.811 -24.722 1.00 90.44 227 LEU A CA 1
ATOM 1834 C C . LEU A 1 227 ? 25.256 -3.807 -25.828 1.00 90.44 227 LEU A C 1
ATOM 1836 O O . LEU A 1 227 ? 26.130 -4.519 -26.309 1.00 90.44 227 LEU A O 1
ATOM 1840 N N . GLU A 1 228 ? 24.007 -3.840 -26.287 1.00 87.62 228 GLU A N 1
ATOM 1841 C CA . GLU A 1 228 ? 23.608 -4.667 -27.434 1.00 87.62 228 GLU A CA 1
ATOM 1842 C C . GLU A 1 228 ? 24.246 -4.182 -28.743 1.00 87.62 228 GLU A C 1
ATOM 1844 O O . GLU A 1 228 ? 24.727 -4.990 -29.537 1.00 87.62 228 GLU A O 1
ATOM 1849 N N . ILE A 1 229 ? 24.295 -2.864 -28.961 1.00 84.00 229 ILE A N 1
ATOM 1850 C CA . ILE A 1 229 ? 24.824 -2.278 -30.201 1.00 84.00 229 ILE A CA 1
ATOM 1851 C C . ILE A 1 229 ? 26.357 -2.233 -30.197 1.00 84.00 229 ILE A C 1
ATOM 1853 O O . ILE A 1 229 ? 26.994 -2.532 -31.208 1.00 84.00 229 ILE A O 1
ATOM 1857 N N . TYR A 1 230 ? 26.957 -1.830 -29.076 1.00 82.06 230 TYR A N 1
ATOM 1858 C CA . TYR A 1 230 ? 28.389 -1.529 -28.972 1.00 82.06 230 TYR A CA 1
ATOM 1859 C C . TYR A 1 230 ? 29.171 -2.508 -28.094 1.00 82.06 230 TYR A C 1
ATOM 1861 O O . TYR A 1 230 ? 30.399 -2.437 -28.058 1.00 82.06 230 TYR A O 1
ATOM 1869 N N . GLY A 1 231 ? 28.503 -3.421 -27.384 1.00 78.69 231 GLY A N 1
ATOM 1870 C CA . GLY A 1 231 ? 29.167 -4.430 -26.553 1.00 78.69 231 GLY A CA 1
ATOM 1871 C C . GLY A 1 231 ? 29.842 -5.539 -27.358 1.00 78.69 231 GLY A C 1
ATOM 1872 O O . GLY A 1 231 ? 30.668 -6.267 -26.810 1.00 78.69 231 GLY A O 1
ATOM 1873 N N . LEU A 1 232 ? 29.553 -5.641 -28.659 1.00 77.62 232 LEU A N 1
ATOM 1874 C CA . LEU A 1 232 ? 30.247 -6.529 -29.586 1.00 77.62 232 LEU A CA 1
ATOM 1875 C C . LEU A 1 232 ? 31.162 -5.711 -30.513 1.00 77.62 232 LEU A C 1
ATOM 1877 O O . LEU A 1 232 ? 30.710 -4.740 -31.124 1.00 77.62 232 LEU A O 1
ATOM 1881 N N . PRO A 1 233 ? 32.447 -6.082 -30.665 1.00 75.00 233 PRO A N 1
ATOM 1882 C CA . PRO A 1 233 ? 33.351 -5.363 -31.552 1.00 75.00 233 PRO A CA 1
ATOM 1883 C C . PRO A 1 233 ? 32.878 -5.470 -33.006 1.00 75.00 233 PRO A C 1
ATOM 1885 O O . PRO A 1 233 ? 32.576 -6.561 -33.497 1.00 75.00 233 PRO A O 1
ATOM 1888 N N . ALA A 1 234 ? 32.872 -4.343 -33.724 1.00 75.38 234 ALA A N 1
ATOM 1889 C CA . ALA A 1 234 ? 32.578 -4.329 -35.152 1.00 75.38 234 ALA A CA 1
ATOM 1890 C C . ALA A 1 234 ? 33.609 -5.180 -35.911 1.00 75.38 234 ALA A C 1
ATOM 1892 O O . ALA A 1 234 ? 34.815 -4.929 -35.842 1.00 75.38 234 ALA A O 1
ATOM 1893 N N . ARG A 1 235 ? 33.140 -6.185 -36.656 1.00 76.31 235 ARG A N 1
ATOM 1894 C CA . ARG A 1 235 ? 34.004 -7.050 -37.469 1.00 76.31 235 ARG A CA 1
ATOM 1895 C C . ARG A 1 235 ? 33.988 -6.571 -38.909 1.00 76.31 235 ARG A C 1
ATOM 1897 O O . ARG A 1 235 ? 32.943 -6.539 -39.549 1.00 76.31 235 ARG A O 1
ATOM 1904 N N . VAL A 1 236 ? 35.159 -6.211 -39.422 1.00 82.88 236 VAL A N 1
ATOM 1905 C CA . VAL A 1 236 ? 35.323 -5.737 -40.798 1.00 82.88 236 VAL A CA 1
ATOM 1906 C C . VAL A 1 236 ? 36.254 -6.692 -41.533 1.00 82.88 236 VAL A C 1
ATOM 1908 O O . VAL A 1 236 ? 37.460 -6.691 -41.295 1.00 82.88 236 VAL A O 1
ATOM 1911 N N . GLY A 1 237 ? 35.699 -7.500 -42.437 1.00 84.06 237 GLY A N 1
ATOM 1912 C CA . GLY A 1 237 ? 36.484 -8.264 -43.406 1.00 84.06 237 GLY A CA 1
ATOM 1913 C C . GLY A 1 237 ? 36.820 -7.404 -44.619 1.00 84.06 237 GLY A C 1
ATOM 1914 O O . GLY A 1 237 ? 35.959 -6.699 -45.142 1.00 84.06 237 GLY A O 1
ATOM 1915 N N . LYS A 1 238 ? 38.072 -7.452 -45.077 1.00 87.69 238 LYS A N 1
ATOM 1916 C CA . LYS A 1 238 ? 38.512 -6.794 -46.314 1.00 87.69 238 LYS A CA 1
ATOM 1917 C C . LYS A 1 238 ? 38.952 -7.854 -47.316 1.00 87.69 238 LYS A C 1
ATOM 1919 O O . LYS A 1 238 ? 39.663 -8.781 -46.943 1.00 87.69 238 LYS A O 1
ATOM 1924 N N . TYR A 1 239 ? 38.571 -7.678 -48.576 1.00 87.56 239 TYR A N 1
ATOM 1925 C CA . TYR A 1 239 ? 39.019 -8.500 -49.699 1.00 87.56 239 TYR A CA 1
ATOM 1926 C C . TYR A 1 239 ? 39.716 -7.625 -50.749 1.00 87.56 239 TYR A C 1
ATOM 1928 O O . TYR A 1 239 ? 39.504 -6.412 -50.806 1.00 87.56 239 TYR A O 1
ATOM 1936 N N . MET A 1 240 ? 40.586 -8.228 -51.559 1.00 88.06 240 MET A N 1
ATOM 1937 C CA . MET A 1 240 ? 41.341 -7.519 -52.597 1.00 88.06 240 MET A CA 1
ATOM 1938 C C . MET A 1 240 ? 40.482 -7.242 -53.838 1.00 88.06 240 MET A C 1
ATOM 1940 O O . MET A 1 240 ? 39.524 -7.961 -54.124 1.00 88.06 240 MET A O 1
ATOM 1944 N N . ALA A 1 241 ? 40.850 -6.222 -54.619 1.00 84.00 241 ALA A N 1
ATOM 1945 C CA . ALA A 1 241 ? 40.220 -5.968 -55.913 1.00 84.00 241 ALA A CA 1
ATOM 1946 C C . ALA A 1 241 ? 40.417 -7.184 -56.841 1.00 84.00 241 ALA A C 1
ATOM 1948 O O . ALA A 1 241 ? 41.550 -7.578 -57.105 1.00 84.00 241 ALA A O 1
ATOM 1949 N N . GLY A 1 242 ? 39.313 -7.782 -57.304 1.00 85.31 242 GLY A N 1
ATOM 1950 C CA . GLY A 1 242 ? 39.311 -9.016 -58.104 1.00 85.31 242 GLY A CA 1
ATOM 1951 C C . GLY A 1 242 ? 38.930 -10.296 -57.346 1.00 85.31 242 GLY A C 1
ATOM 1952 O O . GLY A 1 242 ? 38.941 -11.358 -57.959 1.00 85.31 242 GLY A O 1
ATOM 1953 N N . ALA A 1 243 ? 38.582 -10.215 -56.054 1.00 87.38 243 ALA A N 1
ATOM 1954 C CA . ALA A 1 243 ? 38.088 -11.368 -55.294 1.00 87.38 243 ALA A CA 1
ATOM 1955 C C . ALA A 1 243 ? 36.826 -11.974 -55.929 1.00 87.38 243 ALA A C 1
ATOM 1957 O O . ALA A 1 243 ? 35.898 -11.246 -56.307 1.00 87.38 243 ALA A O 1
ATOM 1958 N N . THR A 1 244 ? 36.802 -13.304 -56.020 1.00 89.62 244 THR A N 1
ATOM 1959 C CA . THR A 1 244 ? 35.665 -14.045 -56.572 1.00 89.62 244 THR A CA 1
ATOM 1960 C C . THR A 1 244 ? 34.499 -14.053 -55.583 1.00 89.62 244 THR A C 1
ATOM 1962 O O . THR A 1 244 ? 34.674 -13.766 -54.398 1.00 89.62 244 THR A O 1
ATOM 1965 N N . ASP A 1 245 ? 33.288 -14.367 -56.046 1.00 89.94 245 ASP A N 1
ATOM 1966 C CA . ASP A 1 245 ? 32.126 -14.419 -55.149 1.00 89.94 245 ASP A CA 1
ATOM 1967 C C . ASP A 1 245 ? 32.252 -15.548 -54.107 1.00 89.94 245 ASP A C 1
ATOM 1969 O O . ASP A 1 245 ? 31.888 -15.342 -52.954 1.00 89.94 245 ASP A O 1
ATOM 1973 N N . GLN A 1 246 ? 32.918 -16.662 -54.445 1.00 89.56 246 GLN A N 1
ATOM 1974 C CA . GLN A 1 246 ? 33.255 -17.720 -53.479 1.00 89.56 246 GLN A CA 1
ATOM 1975 C C . GLN A 1 246 ? 34.165 -17.224 -52.344 1.00 89.56 246 GLN A C 1
ATOM 1977 O O . GLN A 1 246 ? 33.961 -17.598 -51.190 1.00 89.56 246 GLN A O 1
ATOM 1982 N N . ASP A 1 247 ? 35.139 -16.357 -52.640 1.00 86.62 247 ASP A N 1
ATOM 1983 C CA . ASP A 1 247 ? 36.031 -15.791 -51.617 1.00 86.62 247 ASP A CA 1
ATOM 1984 C C . ASP A 1 247 ? 35.279 -14.844 -50.668 1.00 86.62 247 ASP A C 1
ATOM 1986 O O . ASP A 1 247 ? 35.589 -14.767 -49.476 1.00 86.62 247 ASP A O 1
ATOM 1990 N N . LYS A 1 248 ? 34.280 -14.116 -51.187 1.00 88.94 248 LYS A N 1
ATOM 1991 C CA . LYS A 1 248 ? 33.427 -13.230 -50.382 1.00 88.94 248 LYS A CA 1
ATOM 1992 C C . LYS A 1 248 ? 32.494 -14.030 -49.476 1.00 88.94 248 LYS A C 1
ATOM 1994 O O . LYS A 1 248 ? 32.357 -13.666 -48.309 1.00 88.94 248 LYS A O 1
ATOM 1999 N N . ASP A 1 249 ? 31.909 -15.111 -49.986 1.00 90.31 249 ASP A N 1
ATOM 2000 C CA . ASP A 1 249 ? 31.025 -15.990 -49.215 1.00 90.31 249 ASP A CA 1
ATOM 2001 C C . ASP A 1 249 ? 31.792 -16.695 -48.087 1.00 90.31 249 ASP A C 1
ATOM 2003 O O . ASP A 1 249 ? 31.356 -16.672 -46.936 1.00 90.31 249 ASP A O 1
ATOM 2007 N N . ALA A 1 250 ? 32.994 -17.211 -48.369 1.00 88.50 250 ALA A N 1
ATOM 2008 C CA . ALA A 1 250 ? 33.862 -17.813 -47.354 1.00 88.50 250 ALA A CA 1
ATOM 2009 C C . ALA A 1 250 ? 34.297 -16.801 -46.275 1.00 88.50 250 ALA A C 1
ATOM 2011 O O . ALA A 1 250 ? 34.331 -17.119 -45.083 1.00 88.50 250 ALA A O 1
ATOM 2012 N N . LEU A 1 251 ? 34.602 -15.558 -46.670 1.00 88.31 251 LEU A N 1
ATOM 2013 C CA . LEU A 1 251 ? 34.907 -14.476 -45.729 1.00 88.31 251 LEU A CA 1
ATOM 2014 C C . LEU A 1 251 ? 33.690 -14.118 -44.861 1.00 88.31 251 LEU A C 1
ATOM 2016 O O . LEU A 1 251 ? 33.847 -13.865 -43.665 1.00 88.31 251 LEU A O 1
ATOM 2020 N N . PHE A 1 252 ? 32.486 -14.104 -45.439 1.00 86.69 252 PHE A N 1
ATOM 2021 C CA . PHE A 1 252 ? 31.248 -13.851 -44.707 1.00 86.69 252 PHE A CA 1
ATOM 2022 C C . PHE A 1 252 ? 30.952 -14.963 -43.691 1.00 86.69 252 PHE A C 1
ATOM 2024 O O . PHE A 1 252 ? 30.724 -14.663 -42.518 1.00 86.69 252 PHE A O 1
ATOM 2031 N N . GLU A 1 253 ? 31.048 -16.236 -44.087 1.00 85.81 253 GLU A N 1
ATOM 2032 C CA . GLU A 1 253 ? 30.888 -17.375 -43.171 1.00 85.81 253 GLU A CA 1
ATOM 2033 C C . GLU A 1 253 ? 31.901 -17.336 -42.019 1.00 85.81 253 GLU A C 1
ATOM 2035 O O . GLU A 1 253 ? 31.535 -17.558 -40.859 1.00 85.81 253 GLU A O 1
ATOM 2040 N N . ALA A 1 254 ? 33.160 -16.986 -42.299 1.00 85.06 254 ALA A N 1
ATOM 2041 C CA . ALA A 1 254 ? 34.186 -16.836 -41.271 1.00 85.06 254 ALA A CA 1
ATOM 2042 C C . ALA A 1 254 ? 33.840 -15.717 -40.268 1.00 85.06 254 ALA A C 1
ATOM 2044 O O . ALA A 1 254 ? 33.980 -15.905 -39.057 1.00 85.06 254 ALA A O 1
ATOM 2045 N N . LEU A 1 255 ? 33.341 -14.570 -40.748 1.00 83.56 255 LEU A N 1
ATOM 2046 C CA . LEU A 1 255 ? 32.927 -13.439 -39.905 1.00 83.56 255 LEU A CA 1
ATOM 2047 C C . LEU A 1 255 ? 31.715 -13.761 -39.018 1.00 83.56 255 LEU A C 1
ATOM 2049 O O . LEU A 1 255 ? 31.666 -13.310 -37.868 1.00 83.56 255 LEU A O 1
ATOM 2053 N N . VAL A 1 256 ? 30.756 -14.534 -39.537 1.00 80.56 256 VAL A N 1
ATOM 2054 C CA . VAL A 1 256 ? 29.574 -14.996 -38.793 1.00 80.56 256 VAL A CA 1
ATOM 2055 C C . VAL A 1 256 ? 29.969 -16.038 -37.741 1.00 80.56 256 VAL A C 1
ATOM 2057 O O . VAL A 1 256 ? 29.542 -15.941 -36.592 1.00 80.56 256 VAL A O 1
ATOM 2060 N N . THR A 1 257 ? 30.845 -16.987 -38.087 1.00 76.81 257 THR A N 1
ATOM 2061 C CA . THR A 1 257 ? 31.297 -18.062 -37.180 1.00 76.81 257 THR A CA 1
ATOM 2062 C C . THR A 1 257 ? 32.134 -17.530 -36.012 1.00 76.81 257 THR A C 1
ATOM 2064 O O . THR A 1 257 ? 31.967 -17.975 -34.877 1.00 76.81 257 THR A O 1
ATOM 2067 N N . LEU A 1 258 ? 32.963 -16.506 -36.249 1.00 72.50 258 LEU A N 1
ATOM 2068 C CA . LEU A 1 258 ? 33.642 -15.735 -35.195 1.00 72.50 258 LEU A CA 1
ATOM 2069 C C . LEU A 1 258 ? 32.665 -15.073 -34.201 1.00 72.50 258 LEU A C 1
ATOM 2071 O O . LEU A 1 258 ? 33.091 -14.617 -33.144 1.00 72.50 258 LEU A O 1
ATOM 2075 N N . GLY A 1 259 ? 31.374 -14.988 -34.541 1.00 62.00 259 GLY A N 1
ATOM 2076 C CA . GLY A 1 259 ? 30.336 -14.353 -33.739 1.00 62.00 259 GLY A CA 1
ATOM 2077 C C . GLY A 1 259 ? 29.658 -15.183 -32.682 1.00 62.00 259 GLY A C 1
ATOM 2078 O O . GLY A 1 259 ? 29.269 -14.613 -31.672 1.00 62.00 259 GLY A O 1
ATOM 2079 N N . HIS A 1 260 ? 29.541 -16.487 -32.888 1.00 58.72 260 HIS A N 1
ATOM 2080 C CA . HIS A 1 260 ? 28.852 -17.358 -31.938 1.00 58.72 260 HIS A CA 1
ATOM 2081 C C . HIS A 1 260 ? 29.781 -17.982 -30.885 1.00 58.72 260 HIS A C 1
ATOM 2083 O O . HIS A 1 260 ? 29.286 -18.494 -29.889 1.00 58.72 260 HIS A O 1
ATOM 2089 N N . ASN A 1 261 ? 31.104 -17.930 -31.083 1.00 50.44 261 ASN A N 1
ATOM 2090 C CA . ASN A 1 261 ? 32.105 -18.579 -30.220 1.00 50.44 261 ASN A CA 1
ATOM 2091 C C . ASN A 1 261 ? 32.957 -17.590 -29.393 1.00 50.44 261 ASN A C 1
ATOM 2093 O O . ASN A 1 261 ? 34.048 -17.961 -28.955 1.00 50.44 261 ASN A O 1
ATOM 2097 N N . ALA A 1 262 ? 32.510 -16.341 -29.236 1.00 51.66 262 ALA A N 1
ATOM 2098 C CA . ALA A 1 262 ? 33.198 -15.293 -28.475 1.00 51.66 262 ALA A CA 1
ATOM 2099 C C . ALA A 1 262 ? 32.446 -14.955 -27.185 1.00 51.66 262 ALA A C 1
ATOM 2101 O O . ALA A 1 262 ? 31.196 -14.966 -27.229 1.00 51.66 262 ALA A O 1
#

InterPro domains:
  IPR009279 Portal protein, Mu bacteriophage [PF06074] (62-262)

Solvent-accessible surface area (backbone atoms only — not comparable to full-atom values): 15150 Å² total; per-residue (Å²): 130,86,82,59,53,51,102,84,69,47,60,67,49,77,63,37,62,75,46,55,74,67,81,76,38,66,71,57,77,70,58,73,84,63,59,56,63,69,86,59,41,89,76,52,49,60,51,42,56,51,40,10,64,65,14,50,27,32,65,41,37,28,31,48,52,46,43,43,76,71,29,69,66,58,36,51,56,51,49,52,61,40,57,56,58,75,76,54,89,83,80,64,76,53,62,90,90,54,52,75,68,48,44,52,50,26,53,53,53,38,54,56,56,73,68,44,92,54,53,67,57,50,52,46,51,44,44,46,4,49,42,60,8,41,28,45,23,43,29,39,47,39,79,53,98,91,41,83,40,79,74,46,66,43,74,51,67,65,46,47,31,29,37,31,60,94,65,81,42,48,72,19,36,50,75,82,52,95,81,35,43,76,71,59,54,88,26,56,52,74,39,78,29,72,72,33,90,64,53,56,58,49,4,11,47,43,69,64,50,51,57,64,51,51,53,51,53,49,52,53,49,55,48,49,54,46,43,69,70,63,64,53,82,88,82,81,88,83,80,64,96,85,66,51,70,69,58,52,51,54,51,49,54,52,60,53,55,62,59,79,79,109

Organism: NCBI:txid1134687

Foldseek 3Di:
DDFDADPVRHGDDPVLQVDFPCVPQVPLVPDDQDQCVVPDDPVVVVVQLVCVQQFQCQSVLSPLVNLCVPDPVNVVVLVVVLVVVVVDDDAQDFDPPDDPVSRVVRVVVRVVCVPQPCVSVVSSQQSVCQAQQKWKWFFHWDQDPNDIDGNDTHTDRPSQWTFHVVVVRDIAGPSVDPVHHHDRVPGIDMHGAQCDDDHSSCRHPNNVVVVVSVVVVVVVVVVVVCCVVPVDDDDDDDDDPPDDVVNVVVSVVVSVVVVPPD

Sequence (262 aa):
MGKIVDQWGRPFDKAVTKSPQTARMIQLNSTYPDHPSRGLTIRRLPRILQEAEQGYLSAQADLFDDMVEKDGHIFSEMAKRKNALLGLDWSIEPRRNATAEEKNLAAMVQEWFDSLDNLEDIILQAADAIGHGFSCQELEWELEENVWLPSAAHLRPHRWFQARPDRGDIIRLNDGSIEGAELMPFGWMVHKHNAKTGFTGQSGLYRVLVWPYLFKNFAVRDLAEFLEIYGLPARVGKYMAGATDQDKDALFEALVTLGHNA

pLDDT: mean 90.56, std 7.46, range [50.44, 98.06]

Secondary structure (DSSP, 8-state):
----B-TTSPBPPTTTTTS-SGGG-HHHHT-PPP-TTTT--TTHHHHHHHHHHTT--HHHHHHHHHHHHH-HHHHHHHHHHHHGGGGS----PPPTT--HHHHHHHHHHHHHHHT-TTHHHHHHHHTTHHHHSEEEEEEEEEEETTEEEEEEEEEPPGGGEEEEGGGTTEEEE-SSSSS-BPPPTTSEEEEE--SSSSSHHHHSTHHHHHHHH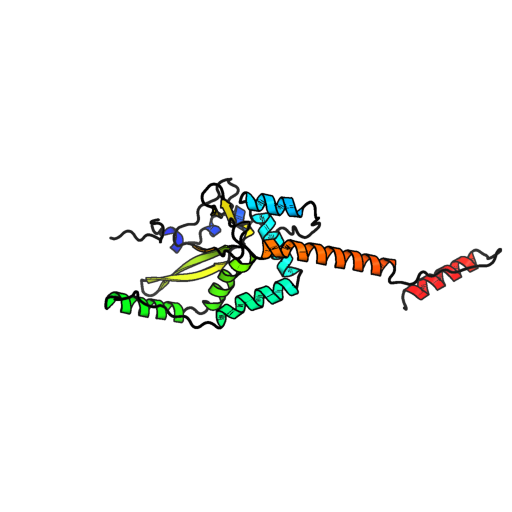HHHHHHHHHHHHHHHHHSSPPP-----TT--HHHHHHHHHHHHHHHH--